Protein AF-A0A7J4MVD8-F1 (afdb_monomer)

pLDDT: mean 88.6, std 10.54, range [33.78, 98.12]

Radius of gyration: 21.71 Å; Cα contacts (8 Å, |Δi|>4): 367; chains: 1; bounding box: 51×31×65 Å

Nearest PDB structures (foldseek):
  8p49-assembly1_F  TM=7.372E-01  e=3.364E-12  Pyrococcus furiosus DSM 3638
  8p49-assembly1_C  TM=7.177E-01  e=2.131E-12  Pyrococcus furiosus DSM 3638
  8p49-assembly1_B  TM=6.918E-01  e=1.111E-12  Pyrococcus furiosus DSM 3638
  8efy-assembly1_M  TM=6.730E-01  e=3.520E-05  Thermus thermophilus HB8
  8efy-assembly1_B  TM=5.266E-01  e=3.445E-04  Thermus thermophilus HB8

Solvent-accessible surface area (backbone atoms only — not comparable to full-atom values): 12540 Å² total; per-residue (Å²): 106,73,25,60,71,60,59,57,52,54,56,19,75,74,42,67,63,47,77,43,49,39,54,50,78,56,96,95,37,46,34,40,56,58,44,79,93,53,41,51,73,45,95,66,67,54,94,54,79,61,38,40,26,24,45,26,13,55,31,77,40,51,46,82,49,43,71,72,60,62,40,52,44,76,39,79,90,81,67,28,30,42,57,12,54,68,65,51,4,41,62,18,25,29,36,42,33,44,53,74,62,32,89,50,60,47,64,61,55,54,58,66,45,48,51,32,70,76,68,35,32,40,77,40,57,62,92,81,43,82,42,83,42,82,32,53,57,46,81,44,78,40,58,89,61,68,73,81,80,48,53,75,73,55,44,71,75,51,81,77,81,82,86,86,66,68,62,55,55,66,59,45,39,55,33,44,49,52,42,35,58,74,75,68,55,89,81,58,73,66,60,49,54,52,56,35,36,42,45,32,45,52,94,78,74,26,68,43,43,81,55,47,61,46,52,48,81,49,69,90

Structure (mmCIF, N/CA/C/O backbone):
data_AF-A0A7J4MVD8-F1
#
_entry.id   AF-A0A7J4MVD8-F1
#
loop_
_atom_site.group_PDB
_atom_site.id
_atom_site.type_symbol
_atom_site.label_atom_id
_atom_site.label_alt_id
_atom_site.label_comp_id
_atom_site.label_asym_id
_atom_site.label_entity_id
_atom_site.label_seq_id
_atom_site.pdbx_PDB_ins_code
_atom_site.Cartn_x
_atom_site.Cartn_y
_atom_site.Cartn_z
_atom_site.occupancy
_atom_site.B_iso_or_equiv
_atom_site.auth_seq_id
_atom_site.auth_comp_id
_atom_site.auth_asym_id
_atom_site.auth_atom_id
_atom_site.pdbx_PDB_model_num
ATOM 1 N N . GLY A 1 1 ? 7.901 7.282 -16.237 1.00 53.62 1 GLY A N 1
ATOM 2 C CA . GLY A 1 1 ? 8.063 6.555 -14.959 1.00 53.62 1 GLY A CA 1
ATOM 3 C C . GLY A 1 1 ? 8.791 5.253 -15.223 1.00 53.62 1 GLY A C 1
ATOM 4 O O . GLY A 1 1 ? 8.819 4.817 -16.358 1.00 53.62 1 GLY A O 1
ATOM 5 N N . THR A 1 2 ? 9.390 4.612 -14.228 1.00 61.91 2 THR A N 1
ATOM 6 C CA . THR A 1 2 ? 10.132 3.345 -14.416 1.00 61.91 2 THR A CA 1
ATOM 7 C C . THR A 1 2 ? 9.269 2.097 -14.182 1.00 61.91 2 THR A C 1
ATOM 9 O O . THR A 1 2 ? 9.812 1.015 -14.019 1.00 61.91 2 THR A O 1
ATOM 12 N N . GLY A 1 3 ? 7.935 2.235 -14.135 1.00 70.62 3 GLY A N 1
ATOM 13 C CA . GLY A 1 3 ? 6.968 1.134 -13.975 1.00 70.62 3 GLY A CA 1
ATOM 14 C C . GLY A 1 3 ? 6.917 0.477 -12.589 1.00 70.62 3 GLY A C 1
ATOM 15 O O . GLY A 1 3 ? 6.177 -0.486 -12.413 1.00 70.62 3 GLY A O 1
ATOM 16 N N . LYS A 1 4 ? 7.648 0.999 -11.591 1.00 78.06 4 LYS A N 1
ATOM 17 C CA . LYS A 1 4 ? 7.716 0.420 -10.232 1.00 78.06 4 LYS A CA 1
ATOM 18 C C . LYS A 1 4 ? 6.332 0.306 -9.590 1.00 78.06 4 LYS A C 1
ATOM 20 O O . LYS A 1 4 ? 5.927 -0.778 -9.187 1.00 78.06 4 LYS A O 1
ATOM 25 N N . THR A 1 5 ? 5.583 1.407 -9.586 1.00 80.62 5 THR A N 1
ATOM 26 C CA . THR A 1 5 ? 4.227 1.497 -9.028 1.00 80.62 5 THR A CA 1
ATOM 27 C C . THR A 1 5 ? 3.277 0.491 -9.681 1.00 80.62 5 THR A C 1
ATOM 29 O O . THR A 1 5 ? 2.474 -0.132 -8.995 1.00 80.62 5 THR A O 1
ATOM 32 N N . PHE A 1 6 ? 3.399 0.284 -10.998 1.00 81.31 6 PHE A N 1
ATOM 33 C CA . PHE A 1 6 ? 2.570 -0.668 -11.740 1.00 81.31 6 PHE A CA 1
ATOM 34 C C . PHE A 1 6 ? 2.887 -2.121 -11.371 1.00 81.31 6 PHE A C 1
ATOM 36 O O . PHE A 1 6 ? 1.980 -2.897 -11.096 1.00 81.31 6 PHE A O 1
ATOM 43 N N . ILE A 1 7 ? 4.168 -2.496 -11.315 1.00 81.00 7 ILE A N 1
ATOM 44 C CA . ILE A 1 7 ? 4.566 -3.860 -10.935 1.00 81.00 7 ILE A CA 1
ATOM 45 C C . ILE A 1 7 ? 4.089 -4.179 -9.512 1.00 81.00 7 ILE A C 1
ATOM 47 O O . ILE A 1 7 ? 3.554 -5.257 -9.261 1.00 81.00 7 ILE A O 1
ATOM 51 N N . ILE A 1 8 ? 4.247 -3.233 -8.583 1.00 84.62 8 ILE A N 1
ATOM 52 C CA . ILE A 1 8 ? 3.851 -3.422 -7.184 1.00 84.62 8 ILE A CA 1
ATOM 53 C C . ILE A 1 8 ? 2.323 -3.486 -7.054 1.00 84.62 8 ILE A C 1
ATOM 55 O O . ILE A 1 8 ? 1.821 -4.300 -6.281 1.00 84.62 8 ILE A O 1
ATOM 59 N N . SER A 1 9 ? 1.564 -2.706 -7.834 1.00 86.06 9 SER A N 1
ATOM 60 C CA . SER A 1 9 ? 0.097 -2.761 -7.777 1.00 86.06 9 SER A CA 1
ATOM 61 C C . SER A 1 9 ? -0.454 -4.130 -8.177 1.00 86.06 9 SER A C 1
ATOM 63 O O . SER A 1 9 ? -1.396 -4.618 -7.552 1.00 86.06 9 SER A O 1
ATOM 65 N N . LYS A 1 10 ? 0.196 -4.808 -9.132 1.00 89.00 10 LYS A N 1
ATOM 66 C CA . LYS A 1 10 ? -0.141 -6.182 -9.530 1.00 89.00 10 LYS A CA 1
ATOM 67 C C . LYS A 1 10 ? 0.137 -7.230 -8.462 1.00 89.00 10 LYS A C 1
ATOM 69 O O . LYS A 1 10 ? -0.514 -8.268 -8.475 1.00 89.00 10 LYS A O 1
ATOM 74 N N . ALA A 1 11 ? 1.032 -6.970 -7.510 1.00 88.19 11 ALA A N 1
ATOM 75 C CA . ALA A 1 11 ? 1.272 -7.903 -6.411 1.00 88.19 11 ALA A CA 1
ATOM 76 C C . ALA A 1 11 ? 0.020 -8.099 -5.541 1.00 88.19 11 ALA A C 1
ATOM 78 O O . ALA A 1 11 ? -0.222 -9.205 -5.066 1.00 88.19 11 ALA A O 1
ATOM 79 N N . SER A 1 12 ? -0.800 -7.055 -5.376 1.00 92.19 12 SER A N 1
ATOM 80 C CA . SER A 1 12 ? -2.045 -7.162 -4.610 1.00 92.19 12 SER A CA 1
ATOM 81 C C . SER A 1 12 ? -3.097 -8.024 -5.320 1.00 92.19 12 SER A C 1
ATOM 83 O O . SER A 1 12 ? -3.797 -8.794 -4.670 1.00 92.19 12 SER A O 1
ATOM 85 N N . ASP A 1 13 ? -3.136 -8.005 -6.659 1.00 91.44 13 ASP A N 1
ATOM 86 C CA . ASP A 1 13 ? -4.051 -8.844 -7.450 1.00 91.44 13 ASP A CA 1
ATOM 87 C C . ASP A 1 13 ? -3.773 -10.362 -7.272 1.00 91.44 13 ASP A C 1
ATOM 89 O O . ASP A 1 13 ? -4.636 -11.186 -7.576 1.00 91.44 13 ASP A O 1
ATOM 93 N N . LEU A 1 14 ? -2.591 -10.745 -6.766 1.00 93.06 14 LEU A N 1
ATOM 94 C CA . LEU A 1 14 ? -2.215 -12.139 -6.474 1.00 93.06 14 LEU A CA 1
ATOM 95 C C . LEU A 1 14 ? -2.650 -12.614 -5.078 1.00 93.06 14 LEU A C 1
ATOM 97 O O . LEU A 1 14 ? -2.561 -13.807 -4.778 1.00 93.06 14 LEU A O 1
ATOM 101 N N . LEU A 1 15 ? -3.075 -11.698 -4.208 1.00 95.62 15 LEU A N 1
ATOM 102 C CA . LEU A 1 15 ? -3.486 -12.006 -2.844 1.00 95.62 15 LEU A CA 1
ATOM 103 C C . LEU A 1 15 ? -4.977 -12.384 -2.797 1.00 95.62 15 LEU A C 1
ATOM 105 O O . LEU A 1 15 ? -5.778 -11.888 -3.594 1.00 95.62 15 LEU A O 1
ATOM 109 N N . PRO A 1 16 ? -5.385 -13.262 -1.862 1.00 96.25 16 PRO A N 1
ATOM 110 C CA . PRO A 1 16 ? -6.785 -13.639 -1.736 1.00 96.25 16 PRO A CA 1
ATOM 111 C C . PRO A 1 16 ? -7.649 -12.446 -1.287 1.00 96.25 16 PRO A C 1
ATOM 113 O O . PRO A 1 16 ? -7.179 -11.594 -0.530 1.00 96.25 16 PRO A O 1
ATOM 116 N N . PRO A 1 17 ? -8.932 -12.392 -1.691 1.00 96.56 17 PRO A N 1
ATOM 117 C CA . PRO A 1 17 ? -9.869 -11.414 -1.155 1.00 96.56 17 PRO A CA 1
ATOM 118 C C . PRO A 1 17 ? -10.106 -11.649 0.342 1.00 96.56 17 PRO A C 1
ATOM 120 O O . PRO A 1 17 ? -9.969 -12.766 0.846 1.00 96.56 17 PRO A O 1
ATOM 123 N N . LEU A 1 18 ? -10.535 -10.605 1.045 1.00 96.50 18 LEU A N 1
ATOM 124 C CA . LEU A 1 18 ? -10.773 -10.627 2.485 1.00 96.50 18 LEU A CA 1
ATOM 125 C C . LEU A 1 18 ? -12.113 -9.994 2.849 1.00 96.50 18 LEU A C 1
ATOM 127 O O . LEU A 1 18 ? -12.666 -9.190 2.103 1.00 96.50 18 LEU A O 1
ATOM 131 N N . VAL A 1 19 ? -12.633 -10.363 4.017 1.00 97.44 19 VAL A N 1
ATOM 132 C CA . VAL A 1 19 ? -13.850 -9.780 4.585 1.00 97.44 19 VAL A CA 1
ATOM 133 C C . VAL A 1 19 ? -13.453 -8.839 5.714 1.00 97.44 19 VAL A C 1
ATOM 135 O O . VAL A 1 19 ? -12.795 -9.254 6.667 1.00 97.44 19 VAL A O 1
ATOM 138 N N . ILE A 1 20 ? -13.857 -7.576 5.609 1.00 97.25 20 ILE A N 1
ATOM 139 C CA . ILE A 1 20 ? -13.572 -6.530 6.596 1.00 97.25 20 ILE A CA 1
ATOM 140 C C . ILE A 1 20 ? -14.876 -5.901 7.093 1.00 97.25 20 ILE A C 1
ATOM 142 O O . ILE A 1 20 ? -15.880 -5.914 6.373 1.00 97.25 20 ILE A O 1
ATOM 146 N N . PRO A 1 21 ? -14.911 -5.347 8.315 1.00 97.31 21 PRO A N 1
ATOM 147 C CA . PRO A 1 21 ? -16.045 -4.540 8.732 1.00 97.31 21 PRO A CA 1
ATOM 148 C C . PRO A 1 21 ? -16.061 -3.238 7.926 1.00 97.31 21 PRO A C 1
ATOM 150 O O . PRO A 1 21 ? -15.014 -2.689 7.591 1.00 97.31 21 PRO A O 1
ATOM 153 N N . ARG A 1 22 ? -17.245 -2.695 7.646 1.00 97.19 22 ARG A N 1
ATOM 154 C CA . ARG A 1 22 ? -17.355 -1.362 7.038 1.00 97.19 22 ARG A CA 1
ATOM 155 C C . ARG A 1 22 ? -16.928 -0.282 8.031 1.00 97.19 22 ARG A C 1
ATOM 157 O O . ARG A 1 22 ? -16.140 0.607 7.713 1.00 97.19 22 ARG A O 1
ATOM 164 N N . PHE A 1 23 ? -17.406 -0.426 9.262 1.00 97.38 23 PHE A N 1
ATOM 165 C CA . PHE A 1 23 ? -17.116 0.448 10.389 1.00 97.38 23 PHE A CA 1
ATOM 166 C C . PHE A 1 23 ? -16.956 -0.382 11.657 1.00 97.38 23 PHE A C 1
ATOM 168 O O . PHE A 1 23 ? -17.554 -1.451 11.787 1.00 97.38 23 PHE A O 1
ATOM 175 N N . ILE A 1 24 ? -16.215 0.154 12.616 1.00 96.44 24 ILE A N 1
ATOM 176 C CA . ILE A 1 24 ? -16.218 -0.322 13.997 1.00 96.44 24 ILE A CA 1
ATOM 177 C C . ILE A 1 24 ? -16.556 0.834 14.936 1.00 96.44 24 ILE A C 1
ATOM 179 O O . ILE A 1 24 ? -16.458 2.006 14.569 1.00 96.44 24 ILE A O 1
ATOM 183 N N . GLU A 1 25 ? -16.961 0.502 16.154 1.00 95.56 25 GLU A N 1
ATOM 184 C CA . GLU A 1 25 ? -17.294 1.476 17.185 1.00 95.56 25 GLU A CA 1
ATOM 185 C C . GLU A 1 25 ? -16.323 1.344 18.359 1.00 95.56 25 GLU A C 1
ATOM 187 O O . GLU A 1 25 ? -15.990 0.237 18.785 1.00 95.56 25 GLU A O 1
ATOM 192 N N . PHE A 1 26 ? -15.853 2.484 18.861 1.00 95.56 26 PHE A N 1
ATOM 193 C CA . PHE A 1 26 ? -15.085 2.565 20.095 1.00 95.56 26 PHE A CA 1
ATOM 194 C C . PHE A 1 26 ? -15.488 3.800 20.909 1.00 95.56 26 PHE A C 1
ATOM 196 O O . PHE A 1 26 ? -15.301 4.937 20.472 1.00 95.56 26 PHE A O 1
ATOM 203 N N . SER A 1 27 ? -15.987 3.592 22.129 1.00 92.88 27 SER A N 1
ATOM 204 C CA . SER A 1 27 ? -16.362 4.658 23.075 1.00 92.88 27 SER A CA 1
ATOM 205 C C . SER A 1 27 ? -17.313 5.725 22.493 1.00 92.88 27 SER A C 1
ATOM 207 O O . SER A 1 27 ? -17.113 6.934 22.646 1.00 92.88 27 SER A O 1
ATOM 209 N N . GLY A 1 28 ? -18.356 5.286 21.793 1.00 92.62 28 GLY A N 1
ATOM 210 C CA . GLY A 1 28 ? -19.343 6.111 21.101 1.00 92.62 28 GLY A CA 1
ATOM 211 C C . GLY A 1 28 ? -18.807 6.803 19.846 1.00 92.62 28 GLY A C 1
ATOM 212 O O . GLY A 1 28 ? -19.388 7.799 19.407 1.00 92.62 28 GLY A O 1
ATOM 213 N N . ARG A 1 29 ? -17.675 6.349 19.293 1.00 94.75 29 ARG A N 1
ATOM 214 C CA . ARG A 1 29 ? -17.065 6.902 18.078 1.00 94.75 29 ARG A CA 1
ATOM 215 C C . ARG A 1 29 ? -17.010 5.859 16.986 1.00 94.75 29 ARG A C 1
ATOM 217 O O . ARG A 1 29 ? -16.592 4.732 17.215 1.00 94.75 29 ARG A O 1
ATOM 224 N N . VAL A 1 30 ? -17.402 6.279 15.792 1.00 96.62 30 VAL A N 1
ATOM 225 C CA . VAL A 1 30 ? -17.363 5.445 14.598 1.00 96.62 30 VAL A CA 1
ATOM 226 C C . VAL A 1 30 ? -15.993 5.591 13.949 1.00 96.62 30 VAL A C 1
ATOM 228 O O . VAL A 1 30 ? -15.537 6.708 13.698 1.00 96.62 30 VAL A O 1
ATOM 231 N N . ILE A 1 31 ? -15.349 4.462 13.685 1.00 97.44 31 ILE A N 1
ATOM 232 C CA . ILE A 1 31 ? -14.083 4.360 12.968 1.00 97.44 31 ILE A CA 1
ATOM 233 C C . ILE A 1 31 ? -14.381 3.665 11.641 1.00 97.44 31 ILE A C 1
ATOM 235 O O . ILE A 1 31 ? -14.934 2.564 11.616 1.00 97.44 31 ILE A O 1
ATOM 239 N N . GLN A 1 32 ? -14.048 4.326 10.540 1.00 97.56 32 GLN A N 1
ATOM 240 C CA . GLN A 1 32 ? -14.241 3.813 9.193 1.00 97.56 32 GLN A CA 1
ATOM 241 C C . GLN A 1 32 ? -13.071 2.904 8.810 1.00 97.56 32 GLN A C 1
ATOM 243 O O . GLN A 1 32 ? -11.920 3.342 8.786 1.00 97.56 32 GLN A O 1
ATOM 248 N N . ILE A 1 33 ? -13.380 1.641 8.507 1.00 97.25 33 ILE A N 1
ATOM 249 C CA . ILE A 1 33 ? -12.393 0.640 8.077 1.00 97.25 33 ILE A CA 1
ATOM 250 C C . ILE A 1 33 ? -12.467 0.465 6.559 1.00 97.25 33 ILE A C 1
ATOM 252 O O . ILE A 1 33 ? -11.458 0.594 5.874 1.00 97.25 33 ILE A O 1
ATOM 256 N N . TYR A 1 34 ? -13.672 0.251 6.022 1.00 97.56 34 TYR A N 1
ATOM 257 C CA . TYR A 1 34 ? -13.891 0.255 4.581 1.00 97.56 34 TYR A CA 1
ATOM 258 C C . TYR A 1 34 ? -13.911 1.686 4.047 1.00 97.56 34 TYR A C 1
ATOM 260 O O . TYR A 1 34 ? -14.745 2.509 4.430 1.00 97.56 34 TYR A O 1
ATOM 268 N N . ASP A 1 35 ? -13.026 1.944 3.100 1.00 96.00 35 ASP A N 1
ATOM 269 C CA . ASP A 1 35 ? -12.909 3.202 2.373 1.00 96.00 35 ASP A CA 1
ATOM 270 C C . ASP A 1 35 ? -12.980 2.925 0.861 1.00 96.00 35 ASP A C 1
ATOM 272 O O . ASP A 1 35 ? -12.087 2.239 0.356 1.00 96.00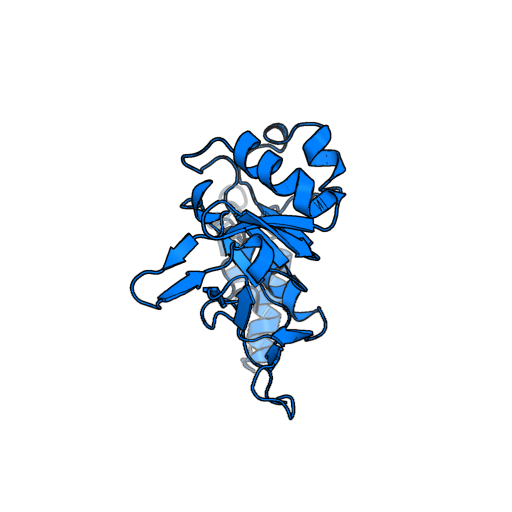 35 ASP A O 1
ATOM 276 N N . PRO A 1 36 ? -14.015 3.399 0.142 1.00 94.75 36 PRO A N 1
ATOM 277 C CA . PRO A 1 36 ? -14.177 3.137 -1.289 1.00 94.75 36 PRO A CA 1
ATOM 278 C C . PRO A 1 36 ? -13.057 3.730 -2.154 1.00 94.75 36 PRO A C 1
ATOM 280 O O . PRO A 1 36 ? -12.866 3.258 -3.272 1.00 94.75 36 PRO A O 1
ATOM 283 N N . ASP A 1 37 ? -12.293 4.702 -1.644 1.00 92.94 37 ASP A N 1
ATOM 284 C CA . ASP A 1 37 ? -11.146 5.265 -2.365 1.00 92.94 37 ASP A CA 1
ATOM 285 C C . ASP A 1 37 ? -9.952 4.289 -2.395 1.00 92.94 37 ASP A C 1
ATOM 287 O O . ASP A 1 37 ? -9.102 4.364 -3.280 1.00 92.94 37 ASP A O 1
ATOM 291 N N . PHE A 1 38 ? -9.903 3.336 -1.455 1.00 94.69 38 PHE A N 1
ATOM 292 C CA . PHE A 1 38 ? -8.791 2.388 -1.290 1.00 94.69 38 PHE A CA 1
ATOM 293 C C . PHE A 1 38 ? -9.196 0.918 -1.457 1.00 94.69 38 PHE A C 1
ATOM 295 O O . PHE A 1 38 ? -8.345 0.063 -1.706 1.00 94.69 38 PHE A O 1
ATOM 302 N N . HIS A 1 39 ? -10.485 0.600 -1.331 1.00 97.31 39 HIS A N 1
ATOM 303 C CA . HIS A 1 39 ? -10.976 -0.773 -1.309 1.00 97.31 39 HIS A CA 1
ATOM 304 C C . HIS A 1 39 ? -11.977 -1.036 -2.433 1.00 97.31 39 HIS A C 1
ATOM 306 O O . HIS A 1 39 ? -13.040 -0.416 -2.513 1.00 97.31 39 HIS A O 1
ATOM 312 N N . ARG A 1 40 ? -11.677 -2.047 -3.255 1.00 96.19 40 ARG A N 1
ATOM 313 C CA . ARG A 1 40 ? -12.581 -2.540 -4.301 1.00 96.19 40 ARG A CA 1
ATOM 314 C C . ARG A 1 40 ? -13.450 -3.685 -3.761 1.00 96.19 40 ARG A C 1
ATOM 316 O O . ARG A 1 40 ? -12.882 -4.702 -3.356 1.00 96.19 40 ARG A O 1
ATOM 323 N N . PRO A 1 41 ? -14.790 -3.556 -3.757 1.00 97.00 41 PRO A N 1
ATOM 324 C CA . PRO A 1 41 ? -15.678 -4.629 -3.318 1.00 97.00 41 PRO A CA 1
ATOM 325 C C . PRO A 1 41 ? -15.632 -5.817 -4.284 1.00 97.00 41 PRO A C 1
ATOM 327 O O . PRO A 1 41 ? -15.465 -5.641 -5.493 1.00 97.00 41 PRO A O 1
ATOM 330 N N . CYS A 1 42 ? -15.796 -7.023 -3.750 1.00 96.44 42 CYS A N 1
ATOM 331 C CA . CYS A 1 42 ? -16.029 -8.222 -4.546 1.00 96.44 42 CYS A CA 1
ATOM 332 C C . CYS A 1 42 ? -17.525 -8.357 -4.892 1.00 96.44 42 CYS A C 1
ATOM 334 O O . CYS A 1 42 ? -18.366 -7.855 -4.153 1.00 96.44 42 CYS A O 1
ATOM 336 N N . PRO A 1 43 ? -17.886 -9.093 -5.961 1.00 93.00 43 PRO A N 1
ATOM 337 C CA . PRO A 1 43 ? -19.292 -9.335 -6.308 1.00 93.00 43 PRO A CA 1
ATOM 338 C C . PRO A 1 43 ? -20.079 -10.111 -5.238 1.00 93.00 43 PRO A C 1
ATOM 340 O O . PRO A 1 43 ? -21.295 -9.977 -5.134 1.00 93.00 43 PRO A O 1
ATOM 343 N N . GLU A 1 44 ? -19.388 -10.953 -4.467 1.00 91.75 44 GLU A N 1
ATOM 344 C CA . GLU A 1 44 ? -19.969 -11.764 -3.399 1.00 91.75 44 GLU A CA 1
ATOM 345 C C . GLU A 1 44 ? -19.987 -10.982 -2.083 1.00 91.75 44 GLU A C 1
ATOM 347 O O . GLU A 1 44 ? -18.967 -10.882 -1.398 1.00 91.75 44 GLU A O 1
ATOM 352 N N . GLU A 1 45 ? -21.148 -10.452 -1.710 1.00 89.69 45 GLU A N 1
ATOM 353 C CA . GLU A 1 45 ? -21.324 -9.763 -0.431 1.00 89.69 45 GLU A CA 1
ATOM 354 C C . GLU A 1 45 ? -21.657 -10.760 0.698 1.00 89.69 45 GLU A C 1
ATOM 356 O O . GLU A 1 45 ? -22.434 -11.698 0.489 1.00 89.69 45 GLU A O 1
ATOM 361 N N . PRO A 1 46 ? -21.096 -10.574 1.907 1.00 95.12 46 PRO A N 1
ATOM 362 C CA . PRO A 1 46 ? -21.519 -11.317 3.091 1.00 95.12 46 PRO A CA 1
ATOM 363 C C . PRO A 1 46 ? -23.007 -11.097 3.410 1.00 95.12 46 PRO A C 1
ATOM 365 O O . PRO A 1 46 ? -23.555 -10.032 3.139 1.00 95.12 46 PRO A O 1
ATOM 368 N N . GLU A 1 47 ? -23.649 -12.070 4.066 1.00 95.94 47 GLU A N 1
ATOM 369 C CA . GLU A 1 47 ? -25.052 -11.935 4.506 1.00 95.94 47 GLU A CA 1
ATOM 370 C C . GLU A 1 47 ? -25.257 -10.768 5.489 1.00 95.94 47 GLU A C 1
ATOM 372 O O . GLU A 1 47 ? -26.299 -10.114 5.482 1.00 95.94 47 GLU A O 1
ATOM 377 N N . ASP A 1 48 ? -24.264 -10.505 6.345 1.00 97.38 48 ASP A N 1
ATOM 378 C CA . ASP A 1 48 ? -24.299 -9.405 7.306 1.00 97.38 48 ASP A CA 1
ATOM 379 C C . ASP A 1 48 ? -23.780 -8.106 6.658 1.00 97.38 48 ASP A C 1
ATOM 381 O O . ASP A 1 48 ? -22.577 -7.995 6.397 1.00 97.38 48 ASP A O 1
ATOM 385 N N . PRO A 1 49 ? -24.637 -7.081 6.470 1.00 94.31 49 PRO A N 1
ATOM 386 C CA . PRO A 1 49 ? -24.288 -5.860 5.742 1.00 94.31 49 PRO A CA 1
ATOM 387 C C . PRO A 1 49 ? -23.251 -4.985 6.459 1.00 94.31 49 PRO A C 1
ATOM 389 O O . PRO A 1 49 ? -22.740 -4.025 5.877 1.00 94.31 49 PRO A O 1
ATOM 392 N N . ARG A 1 50 ? -22.938 -5.273 7.730 1.00 96.56 50 ARG A N 1
ATOM 393 C CA . ARG A 1 50 ? -21.859 -4.597 8.471 1.00 96.56 50 ARG A CA 1
ATOM 394 C C . ARG A 1 50 ? -20.481 -4.992 7.957 1.00 96.56 50 ARG A C 1
ATOM 396 O O . ARG A 1 50 ? -19.520 -4.261 8.197 1.00 96.56 50 ARG A O 1
ATOM 403 N N . TRP A 1 51 ? -20.391 -6.120 7.268 1.00 97.81 51 TRP A N 1
ATOM 404 C CA . TRP A 1 51 ? -19.180 -6.623 6.647 1.00 97.81 51 TRP A CA 1
ATOM 405 C C . TRP A 1 51 ? -19.222 -6.373 5.144 1.00 97.81 51 TRP A C 1
ATOM 407 O O . TRP A 1 51 ? -20.274 -6.139 4.552 1.00 97.81 51 TRP A O 1
ATOM 417 N N . ILE A 1 52 ? -18.049 -6.382 4.532 1.00 97.88 52 ILE A N 1
ATOM 418 C CA . ILE A 1 52 ? -17.882 -6.294 3.090 1.00 97.88 52 ILE A CA 1
ATOM 419 C C . ILE A 1 52 ? -16.730 -7.200 2.684 1.00 97.88 52 ILE A C 1
ATOM 421 O O . ILE A 1 52 ? -15.704 -7.255 3.368 1.00 97.88 52 ILE A O 1
ATOM 425 N N . LYS A 1 53 ? -16.901 -7.921 1.578 1.00 98.12 53 LYS A N 1
ATOM 426 C CA . LYS A 1 53 ? -15.815 -8.669 0.951 1.00 98.12 53 LYS A CA 1
ATOM 427 C C . LYS A 1 53 ? -15.129 -7.760 -0.060 1.00 98.12 53 LYS A C 1
ATOM 429 O O . LYS A 1 53 ? -15.789 -7.168 -0.909 1.00 98.12 53 LYS A O 1
ATOM 434 N N . ILE A 1 54 ? -13.816 -7.643 0.038 1.00 97.88 54 ILE A N 1
ATOM 435 C CA . ILE A 1 54 ? -12.999 -6.793 -0.823 1.00 97.88 54 ILE A CA 1
ATOM 436 C C . ILE A 1 54 ? -11.894 -7.614 -1.477 1.00 97.88 54 ILE A C 1
ATOM 438 O O . ILE A 1 54 ? -11.428 -8.616 -0.926 1.00 97.88 54 ILE A O 1
ATOM 442 N N . HIS A 1 55 ? -11.443 -7.162 -2.642 1.00 97.38 55 HIS A N 1
ATOM 443 C CA . HIS A 1 55 ? -10.148 -7.584 -3.163 1.00 97.38 55 HIS A CA 1
ATOM 444 C C . HIS A 1 55 ? -9.046 -7.115 -2.206 1.00 97.38 55 HIS A C 1
ATOM 446 O O . HIS A 1 55 ? -9.237 -6.130 -1.487 1.00 97.38 55 HIS A O 1
ATOM 452 N N . ALA A 1 56 ? -7.905 -7.808 -2.196 1.00 97.44 56 ALA A N 1
ATOM 453 C CA . ALA A 1 56 ? -6.768 -7.372 -1.398 1.00 97.44 56 ALA A CA 1
ATOM 454 C C . ALA A 1 56 ? -6.439 -5.898 -1.714 1.00 97.44 56 ALA A C 1
ATOM 456 O O . ALA A 1 56 ? -6.412 -5.508 -2.889 1.00 97.44 56 ALA A O 1
ATOM 457 N N . PRO A 1 57 ? -6.278 -5.037 -0.694 1.00 97.25 57 PRO A N 1
ATOM 458 C CA . PRO A 1 57 ? -6.076 -3.619 -0.925 1.00 97.25 57 PRO A CA 1
ATOM 459 C C . PRO A 1 57 ? -4.697 -3.358 -1.526 1.00 97.25 57 PRO A C 1
ATOM 461 O O . PRO A 1 57 ? -3.708 -4.028 -1.224 1.00 97.25 57 PRO A O 1
ATOM 464 N N . PHE A 1 58 ? -4.624 -2.348 -2.380 1.00 96.44 58 PHE A N 1
ATOM 465 C CA . PHE A 1 58 ? -3.369 -1.738 -2.791 1.00 96.44 58 PHE A CA 1
ATOM 466 C C . PHE A 1 58 ? -3.454 -0.267 -2.415 1.00 96.44 58 PHE A C 1
ATOM 468 O O . PHE A 1 58 ? -4.156 0.507 -3.064 1.00 96.44 58 PHE A O 1
ATOM 475 N N . VAL A 1 59 ? -2.789 0.094 -1.324 1.00 95.62 59 VAL A N 1
ATOM 476 C CA . VAL A 1 59 ? -2.767 1.461 -0.811 1.00 95.62 59 VAL A CA 1
ATOM 477 C C . VAL A 1 59 ? -1.473 2.111 -1.257 1.00 95.62 59 VAL A C 1
ATOM 479 O O . VAL A 1 59 ? -0.391 1.586 -1.009 1.00 95.62 59 VAL A O 1
ATOM 482 N N . PHE A 1 60 ? -1.599 3.252 -1.922 1.00 92.50 60 PHE A N 1
ATOM 483 C CA . PHE A 1 60 ? -0.487 4.010 -2.474 1.00 92.50 60 PHE A CA 1
ATOM 484 C C . PHE A 1 60 ? -0.389 5.372 -1.791 1.00 92.50 60 PHE A C 1
ATOM 486 O O . PHE A 1 60 ? -1.394 6.073 -1.668 1.00 92.50 60 PHE A O 1
ATOM 493 N N . THR A 1 61 ? 0.824 5.750 -1.404 1.00 90.19 61 THR A N 1
ATOM 494 C CA . THR A 1 61 ? 1.172 7.089 -0.924 1.00 90.19 61 THR A CA 1
ATOM 495 C C . THR A 1 61 ? 2.407 7.594 -1.666 1.00 90.19 61 THR A C 1
ATOM 497 O O . THR A 1 61 ? 3.437 6.918 -1.700 1.00 90.19 61 THR A O 1
ATOM 500 N N . GLY A 1 62 ? 2.292 8.765 -2.299 1.00 84.69 62 GLY A N 1
ATOM 501 C CA . GLY A 1 62 ? 3.343 9.354 -3.126 1.00 84.69 62 GLY A CA 1
ATOM 502 C C . GLY A 1 62 ? 4.236 10.349 -2.383 1.00 84.69 62 GLY A C 1
ATOM 503 O O . GLY A 1 62 ? 4.394 10.317 -1.162 1.00 84.69 62 GLY A O 1
ATOM 504 N N . SER A 1 63 ? 4.825 11.275 -3.143 1.00 80.00 63 SER A N 1
ATOM 505 C CA . SER A 1 63 ? 5.723 12.328 -2.635 1.00 80.00 63 SER A CA 1
ATOM 506 C C . SER A 1 63 ? 5.049 13.345 -1.704 1.00 80.00 63 SER A C 1
ATOM 508 O O . SER A 1 63 ? 5.717 14.049 -0.949 1.00 80.00 63 SER A O 1
ATOM 510 N N . GLU A 1 64 ? 3.725 13.436 -1.770 1.00 83.25 64 GLU A N 1
ATOM 511 C CA . GLU A 1 64 ? 2.885 14.272 -0.921 1.00 83.25 64 GLU A CA 1
ATOM 512 C C . GLU A 1 64 ? 2.716 13.719 0.495 1.00 83.25 64 GLU A C 1
ATOM 514 O O . GLU A 1 64 ? 2.298 14.480 1.364 1.00 83.25 64 GLU A O 1
ATOM 519 N N . LEU A 1 65 ? 3.096 12.452 0.722 1.00 87.31 65 LEU A N 1
ATOM 520 C CA . LEU A 1 65 ? 2.979 11.789 2.012 1.00 87.31 65 LEU A CA 1
ATOM 521 C C . LEU A 1 65 ? 3.676 12.591 3.112 1.00 87.31 65 LEU A C 1
ATOM 523 O O . LEU A 1 65 ? 4.887 12.829 3.085 1.00 87.31 65 LEU A O 1
ATOM 527 N N . SER A 1 66 ? 2.888 12.930 4.118 1.00 88.06 66 SER A N 1
ATOM 528 C CA . SER A 1 66 ? 3.311 13.500 5.384 1.00 88.06 66 SER A CA 1
ATOM 529 C C . SER A 1 66 ? 3.104 12.509 6.524 1.00 88.06 66 SER A C 1
ATOM 531 O O . SER A 1 66 ? 2.274 11.599 6.452 1.00 88.06 66 SER A O 1
ATOM 533 N N . LEU A 1 67 ? 3.816 12.705 7.631 1.00 88.75 67 LEU A N 1
ATOM 534 C CA . LEU A 1 67 ? 3.683 11.854 8.813 1.00 88.75 67 LEU A CA 1
ATOM 535 C C . LEU A 1 67 ? 2.250 11.865 9.370 1.00 88.75 67 LEU A C 1
ATOM 537 O O . LEU A 1 67 ? 1.756 10.838 9.822 1.00 88.75 67 LEU A O 1
ATOM 541 N N . ASN A 1 68 ? 1.556 13.003 9.283 1.00 89.12 68 ASN A N 1
ATOM 542 C CA . ASN A 1 68 ? 0.165 13.123 9.724 1.00 89.12 68 ASN A CA 1
ATOM 543 C C . ASN A 1 68 ? -0.801 12.264 8.897 1.00 89.12 68 ASN A C 1
ATOM 545 O O . ASN A 1 68 ? -1.812 11.810 9.427 1.00 89.12 68 ASN A O 1
ATOM 549 N N . GLU A 1 69 ? -0.509 12.028 7.618 1.00 90.38 69 GLU A N 1
ATOM 550 C CA . GLU A 1 69 ? -1.328 11.157 6.768 1.00 90.38 69 GLU A CA 1
ATOM 551 C C . GLU A 1 69 ? -1.144 9.678 7.110 1.00 90.38 69 GLU A C 1
ATOM 553 O O . GLU A 1 69 ? -2.001 8.871 6.763 1.00 90.38 69 GLU A O 1
ATOM 558 N N . LEU A 1 70 ? -0.085 9.312 7.842 1.00 92.56 70 LEU A N 1
ATOM 559 C CA . LEU A 1 70 ? 0.084 7.973 8.413 1.00 92.56 70 LEU A CA 1
ATOM 560 C C . LEU A 1 70 ? -0.715 7.765 9.708 1.00 92.56 70 LEU A C 1
ATOM 562 O O . LEU A 1 70 ? -0.707 6.659 10.249 1.00 92.56 70 LEU A O 1
ATOM 566 N N . GLU A 1 71 ? -1.436 8.779 10.187 1.00 93.69 71 GLU A N 1
ATOM 567 C CA . GLU A 1 71 ? -2.251 8.698 11.395 1.00 93.69 71 GLU A CA 1
ATOM 568 C C . GLU A 1 71 ? -3.748 8.588 11.099 1.00 93.69 71 GLU A C 1
ATOM 570 O O . GLU A 1 71 ? -4.265 9.045 10.081 1.00 93.69 71 GLU A O 1
ATOM 575 N N . THR A 1 72 ? -4.476 7.984 12.039 1.00 94.88 72 THR A N 1
ATOM 576 C CA . THR A 1 72 ? -5.945 8.002 12.015 1.00 94.88 72 THR A CA 1
ATOM 577 C C . THR A 1 72 ? -6.429 9.383 12.446 1.00 94.88 72 THR A C 1
ATOM 579 O O . THR A 1 72 ? -6.107 9.847 13.541 1.00 94.88 72 THR A O 1
ATOM 582 N N . THR A 1 73 ? -7.251 10.027 11.620 1.00 94.88 73 THR A N 1
ATOM 583 C CA . THR A 1 73 ? -7.733 11.394 11.860 1.00 94.88 73 THR A CA 1
ATOM 584 C C . THR A 1 73 ? -9.255 11.458 11.901 1.00 94.88 73 THR A C 1
ATOM 586 O O . THR A 1 73 ? -9.956 10.601 11.369 1.00 94.88 73 THR A O 1
ATOM 589 N N . TYR A 1 74 ? -9.804 12.457 12.595 1.00 95.50 74 TYR A N 1
ATOM 590 C CA . TYR A 1 74 ? -11.252 12.645 12.660 1.00 95.50 74 TYR A CA 1
ATOM 591 C C . TYR A 1 74 ? -11.734 13.517 11.500 1.00 95.50 74 TYR A C 1
ATOM 593 O O . TYR A 1 74 ? -11.404 14.702 11.429 1.00 95.50 74 TYR A O 1
ATOM 601 N N . ASN A 1 75 ? -12.576 12.954 10.635 1.00 95.12 75 ASN A N 1
ATOM 602 C CA . ASN A 1 75 ? -13.201 13.683 9.545 1.00 95.12 75 ASN A CA 1
ATOM 603 C C . ASN A 1 75 ? -14.513 14.318 10.022 1.00 95.12 75 ASN A C 1
ATOM 605 O O . ASN A 1 75 ? -15.524 13.640 10.221 1.00 95.12 75 ASN A O 1
ATOM 609 N N . MET A 1 76 ? -14.510 15.644 10.186 1.00 94.50 76 MET A N 1
ATOM 610 C CA . MET A 1 76 ? -15.681 16.389 10.666 1.00 94.50 76 MET A CA 1
ATOM 611 C C . MET A 1 76 ? -16.875 16.337 9.707 1.00 94.50 76 MET A C 1
ATOM 613 O O . MET A 1 76 ? -18.010 16.367 10.172 1.00 94.50 76 MET A O 1
ATOM 617 N N . ASN A 1 77 ? -16.634 16.226 8.398 1.00 95.19 77 ASN A N 1
ATOM 618 C CA . ASN A 1 77 ? -17.698 16.200 7.392 1.00 95.19 77 ASN A CA 1
ATOM 619 C C . ASN A 1 77 ? -18.425 14.851 7.381 1.00 95.19 77 ASN A C 1
ATOM 621 O O . ASN A 1 77 ? -19.645 14.809 7.249 1.00 95.19 77 ASN A O 1
ATOM 625 N N . LYS A 1 78 ? -17.680 13.749 7.539 1.00 92.81 78 LYS A N 1
ATOM 626 C CA . LYS A 1 78 ? -18.236 12.389 7.598 1.00 92.81 78 LYS A CA 1
ATOM 627 C C . LYS A 1 78 ? -18.689 11.986 9.008 1.00 92.81 78 LYS A C 1
ATOM 629 O O . LYS A 1 78 ? -19.479 11.060 9.151 1.00 92.81 78 LYS A O 1
ATOM 634 N N . GLY A 1 79 ? -18.194 12.657 10.050 1.00 94.75 79 GLY A N 1
ATOM 635 C CA . GLY A 1 79 ? -18.493 12.330 11.447 1.00 94.75 79 GLY A CA 1
ATOM 636 C C . GLY A 1 79 ? -17.832 11.038 11.940 1.00 94.75 79 GLY A C 1
ATOM 637 O O . GLY A 1 79 ? -18.303 10.439 12.908 1.00 94.75 79 GLY A O 1
ATOM 638 N N . VAL A 1 80 ? -16.754 10.600 11.285 1.00 96.44 80 VAL A N 1
ATOM 639 C CA . VAL A 1 80 ? -16.050 9.338 11.568 1.00 96.44 80 VAL A CA 1
ATOM 640 C C . VAL A 1 80 ? -14.551 9.569 11.723 1.00 96.44 80 VAL A C 1
ATOM 642 O O . VAL A 1 80 ? -14.007 10.561 11.241 1.00 96.44 80 VAL A O 1
ATOM 645 N N . TYR A 1 81 ? -13.875 8.636 12.387 1.00 97.19 81 TYR A N 1
ATOM 646 C CA . TYR A 1 81 ? -12.423 8.515 12.306 1.00 97.19 81 TYR A CA 1
ATOM 647 C C . TYR A 1 81 ? -12.053 7.790 11.016 1.00 97.19 81 TYR A C 1
ATOM 649 O O . TYR A 1 81 ? -12.460 6.647 10.814 1.00 97.19 81 TYR A O 1
ATOM 657 N N . GLU A 1 82 ? -11.295 8.454 10.156 1.00 96.25 82 GLU A N 1
ATOM 658 C CA . GLU A 1 82 ? -10.693 7.857 8.972 1.00 96.25 82 GLU A CA 1
ATOM 659 C C . GLU A 1 82 ? -9.381 7.199 9.380 1.00 96.25 82 GLU A C 1
ATOM 661 O O . GLU A 1 82 ? -8.530 7.811 10.029 1.00 96.25 82 GLU A O 1
ATOM 666 N N . THR A 1 83 ? -9.249 5.922 9.043 1.00 96.06 83 THR A N 1
ATOM 667 C CA . THR A 1 83 ? -8.079 5.122 9.395 1.00 96.06 83 THR A CA 1
ATOM 668 C C . THR A 1 83 ? -6.868 5.466 8.536 1.00 96.06 83 THR A C 1
ATOM 670 O O . THR A 1 83 ? -6.998 5.938 7.404 1.00 96.06 83 THR A O 1
ATOM 673 N N . SER A 1 84 ? -5.678 5.229 9.089 1.00 95.81 84 SER A N 1
ATOM 674 C CA . SER A 1 84 ? -4.413 5.452 8.388 1.00 95.81 84 SER A CA 1
ATOM 675 C C . SER A 1 84 ? -4.264 4.535 7.161 1.00 95.81 84 SER A C 1
ATOM 677 O O . SER A 1 84 ? -4.848 3.445 7.126 1.00 95.81 84 SER A O 1
ATOM 679 N N . PRO A 1 85 ? -3.422 4.903 6.177 1.00 96.00 85 PRO A N 1
ATOM 680 C CA . PRO A 1 85 ? -3.013 4.034 5.074 1.00 96.00 85 PRO A CA 1
ATOM 681 C C . PRO A 1 85 ? -2.527 2.651 5.529 1.00 96.00 85 PRO A C 1
ATOM 683 O O . PRO A 1 85 ? -2.784 1.660 4.856 1.00 96.00 85 PRO A O 1
ATOM 686 N N . ILE A 1 86 ? -1.890 2.569 6.703 1.00 95.81 86 ILE A N 1
ATOM 687 C CA . ILE A 1 86 ? -1.416 1.318 7.315 1.00 95.81 86 ILE A CA 1
ATOM 688 C C . ILE A 1 86 ? -2.589 0.371 7.600 1.00 95.81 86 ILE A C 1
ATOM 690 O O . ILE A 1 86 ? -2.545 -0.806 7.247 1.00 95.81 86 ILE A O 1
ATOM 694 N N . ILE A 1 87 ? -3.661 0.884 8.210 1.00 96.75 87 ILE A N 1
ATOM 695 C CA . ILE A 1 87 ? -4.864 0.096 8.508 1.00 96.75 87 ILE A CA 1
ATOM 696 C C . ILE A 1 87 ? -5.655 -0.201 7.230 1.00 96.75 87 ILE A C 1
ATOM 698 O O . ILE A 1 87 ? -6.183 -1.300 7.085 1.00 96.75 87 ILE A O 1
ATOM 702 N N . LYS A 1 88 ? -5.713 0.737 6.281 1.00 97.12 88 LYS A N 1
ATOM 703 C CA . LYS A 1 88 ? -6.369 0.523 4.980 1.00 97.12 88 LYS A CA 1
ATOM 704 C C . LYS A 1 88 ? -5.663 -0.542 4.134 1.00 97.12 88 LYS A C 1
ATOM 706 O O . LYS A 1 88 ? -6.303 -1.245 3.366 1.00 97.12 88 LYS A O 1
ATOM 711 N N . ALA A 1 89 ? -4.350 -0.697 4.281 1.00 97.25 89 ALA A N 1
ATOM 712 C CA . ALA A 1 89 ? -3.574 -1.698 3.551 1.00 97.25 89 ALA A CA 1
ATOM 713 C C . ALA A 1 89 ? -3.688 -3.115 4.134 1.00 97.25 89 ALA A C 1
ATOM 715 O O . ALA A 1 89 ? -3.071 -4.047 3.616 1.00 97.25 89 ALA A O 1
ATOM 716 N N . ASN A 1 90 ? -4.438 -3.296 5.223 1.00 96.62 90 ASN A N 1
ATOM 717 C CA . ASN A 1 90 ? -4.519 -4.565 5.931 1.00 96.62 90 ASN A CA 1
ATOM 718 C C . ASN A 1 90 ? -5.059 -5.685 5.021 1.00 96.62 90 ASN A C 1
ATOM 720 O O . ASN A 1 90 ? -6.085 -5.536 4.365 1.00 96.62 90 ASN A O 1
ATOM 724 N N . GLY A 1 91 ? -4.357 -6.815 4.980 1.00 96.06 91 GLY A N 1
ATOM 725 C CA . GLY A 1 91 ? -4.597 -7.936 4.068 1.00 96.06 91 GLY A CA 1
ATOM 726 C C . GLY A 1 91 ? -4.052 -7.751 2.649 1.00 96.06 91 GLY A C 1
ATOM 727 O O . GLY A 1 91 ? -4.244 -8.639 1.824 1.00 96.06 91 GLY A O 1
ATOM 728 N N . GLY A 1 92 ? -3.383 -6.635 2.358 1.00 96.56 92 GLY A N 1
ATOM 729 C CA . GLY A 1 92 ? -2.874 -6.305 1.031 1.00 96.56 92 GLY A CA 1
ATOM 730 C C . GLY A 1 92 ? -1.484 -5.677 1.063 1.00 96.56 92 GLY A C 1
ATOM 731 O O . GLY A 1 92 ? -0.601 -6.123 1.797 1.00 96.56 92 GLY A O 1
ATOM 732 N N . VAL A 1 93 ? -1.283 -4.654 0.234 1.00 96.19 93 VAL A N 1
ATOM 733 C CA . VAL A 1 93 ? 0.013 -4.002 0.002 1.00 96.19 93 VAL A CA 1
ATOM 734 C C . VAL A 1 93 ? -0.077 -2.513 0.337 1.00 96.19 93 VAL A C 1
ATOM 736 O O . VAL A 1 93 ? -1.003 -1.834 -0.111 1.00 96.19 93 VAL A O 1
ATOM 739 N N . LEU A 1 94 ? 0.909 -2.004 1.080 1.00 95.75 94 LEU A N 1
ATOM 740 C CA . LEU A 1 94 ? 1.140 -0.572 1.292 1.00 95.75 94 LEU A CA 1
ATOM 741 C C . LEU A 1 94 ? 2.385 -0.150 0.510 1.00 95.75 94 LEU A C 1
ATOM 743 O O . LEU A 1 94 ? 3.488 -0.564 0.864 1.00 95.75 94 LEU A O 1
ATOM 747 N N . LEU A 1 95 ? 2.221 0.679 -0.519 1.00 94.25 95 LEU A N 1
ATOM 748 C CA . LEU A 1 95 ? 3.321 1.266 -1.277 1.00 94.25 95 LEU A CA 1
ATOM 749 C C . LEU A 1 95 ? 3.591 2.701 -0.822 1.00 94.25 95 LEU A C 1
ATOM 751 O O . LEU A 1 95 ? 2.745 3.571 -1.015 1.00 94.25 95 LEU A O 1
ATOM 755 N N . ILE A 1 96 ? 4.798 2.941 -0.312 1.00 92.19 96 ILE A N 1
ATOM 756 C CA . ILE A 1 96 ? 5.363 4.283 -0.141 1.00 92.19 96 ILE A CA 1
ATOM 757 C C 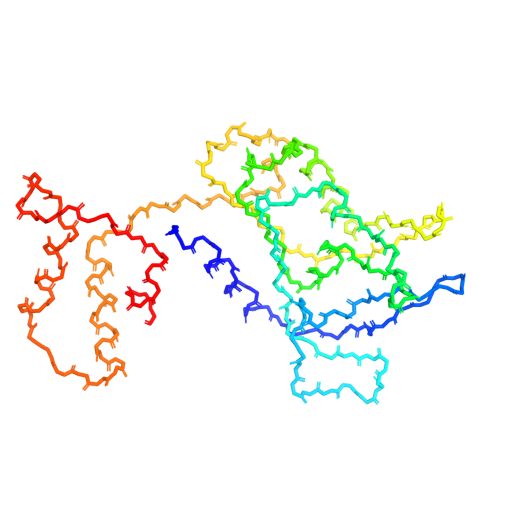. ILE A 1 96 ? 6.302 4.560 -1.314 1.00 92.19 96 ILE A C 1
ATOM 759 O O . ILE A 1 96 ? 7.389 3.978 -1.406 1.00 92.19 96 ILE A O 1
ATOM 763 N N . ASP A 1 97 ? 5.861 5.423 -2.223 1.00 89.56 97 ASP A N 1
ATOM 764 C CA . ASP A 1 97 ? 6.596 5.779 -3.435 1.00 89.56 97 ASP A CA 1
ATOM 765 C C . ASP A 1 97 ? 7.445 7.039 -3.246 1.00 89.56 97 ASP A C 1
ATOM 767 O O . ASP A 1 97 ? 7.208 7.855 -2.355 1.00 89.56 97 ASP A O 1
ATOM 771 N N . ASP A 1 98 ? 8.468 7.182 -4.089 1.00 87.12 98 ASP A N 1
ATOM 772 C CA . ASP A 1 98 ? 9.440 8.275 -4.058 1.00 87.12 98 ASP A CA 1
ATOM 773 C C . ASP A 1 98 ? 10.021 8.556 -2.654 1.00 87.12 98 ASP A C 1
ATOM 775 O O . ASP A 1 98 ? 10.209 9.707 -2.254 1.00 87.12 98 ASP A O 1
ATOM 779 N N . LEU A 1 99 ? 10.338 7.505 -1.888 1.00 88.38 99 LEU A N 1
ATOM 780 C CA . LEU A 1 99 ? 10.925 7.631 -0.552 1.00 88.38 99 LEU A CA 1
ATOM 781 C C . LEU A 1 99 ? 12.214 8.472 -0.582 1.00 88.38 99 LEU A C 1
ATOM 783 O O . LEU A 1 99 ? 13.117 8.224 -1.389 1.00 88.38 99 LEU A O 1
ATOM 787 N N . GLY A 1 100 ? 12.286 9.458 0.313 1.00 86.19 100 GLY A N 1
ATOM 788 C CA . GLY A 1 100 ? 13.353 10.458 0.394 1.00 86.19 100 GLY A CA 1
ATOM 789 C C . GLY A 1 100 ? 13.091 11.726 -0.425 1.00 86.19 100 GLY A C 1
ATOM 790 O O . GLY A 1 100 ? 13.955 12.598 -0.492 1.00 86.19 100 GLY A O 1
ATOM 791 N N . ARG A 1 101 ? 11.915 11.851 -1.056 1.00 86.31 101 ARG A N 1
ATOM 792 C CA . ARG A 1 101 ? 11.457 13.079 -1.736 1.00 86.31 101 ARG A CA 1
ATOM 793 C C . ARG A 1 101 ? 10.251 13.734 -1.060 1.00 86.31 101 ARG A C 1
ATOM 795 O O . ARG A 1 101 ? 9.716 14.707 -1.590 1.00 86.31 101 ARG A O 1
ATOM 802 N N . GLN A 1 102 ? 9.831 13.206 0.085 1.00 86.25 102 GLN A N 1
ATOM 803 C CA . GLN A 1 102 ? 8.788 13.783 0.923 1.00 86.25 102 GLN A CA 1
ATOM 804 C C . GLN A 1 102 ? 9.279 15.059 1.617 1.00 86.25 102 GLN A C 1
ATOM 806 O O . GLN A 1 102 ? 10.477 15.334 1.699 1.00 86.25 102 GLN A O 1
ATOM 811 N N . ARG A 1 103 ? 8.328 15.855 2.121 1.00 85.94 103 ARG A N 1
ATOM 812 C CA . ARG A 1 103 ? 8.644 17.010 2.980 1.00 85.94 103 ARG A CA 1
ATOM 813 C C . ARG A 1 103 ? 9.196 16.578 4.333 1.00 85.94 103 ARG A C 1
ATOM 815 O O . ARG A 1 103 ? 10.099 17.231 4.848 1.00 85.94 103 ARG A O 1
ATOM 822 N N . ASP A 1 104 ? 8.605 15.531 4.899 1.00 88.31 104 ASP A N 1
ATOM 823 C CA . ASP A 1 104 ? 9.057 14.938 6.149 1.00 88.31 104 ASP A CA 1
ATOM 824 C C . ASP A 1 104 ? 10.264 14.033 5.903 1.00 88.31 104 ASP A C 1
ATOM 826 O O . ASP A 1 104 ? 10.444 13.478 4.817 1.00 88.31 104 ASP A O 1
ATOM 830 N N . ASP A 1 105 ? 11.091 13.880 6.933 1.00 88.94 105 ASP A N 1
ATOM 831 C CA . ASP A 1 105 ? 12.268 13.028 6.864 1.00 88.94 105 ASP A CA 1
ATOM 832 C C . ASP A 1 105 ? 11.864 11.559 6.649 1.00 88.94 105 ASP A C 1
ATOM 834 O O . ASP A 1 105 ? 11.078 10.986 7.410 1.00 88.94 105 ASP A O 1
ATOM 838 N N . HIS A 1 106 ? 12.429 10.940 5.614 1.00 87.56 106 HIS A N 1
ATOM 839 C CA . HIS A 1 106 ? 12.255 9.526 5.306 1.00 87.56 106 HIS A CA 1
ATOM 840 C C . HIS A 1 106 ? 12.559 8.599 6.490 1.00 87.56 106 HIS A C 1
ATOM 842 O O . HIS A 1 106 ? 11.852 7.605 6.659 1.00 87.56 106 HIS A O 1
ATOM 848 N N . GLU A 1 107 ? 13.532 8.927 7.348 1.00 87.94 107 GLU A N 1
ATOM 849 C CA . GLU A 1 107 ? 13.809 8.137 8.553 1.00 87.94 107 GLU A CA 1
ATOM 850 C C . GLU A 1 107 ? 12.609 8.138 9.505 1.00 87.94 107 GLU A C 1
ATOM 852 O O . GLU A 1 107 ? 12.270 7.115 10.093 1.00 87.94 107 GLU A O 1
ATOM 857 N N . VAL A 1 108 ? 11.915 9.268 9.644 1.00 89.56 108 VAL A N 1
ATOM 858 C CA . VAL A 1 108 ? 10.740 9.386 10.518 1.00 89.56 108 VAL A CA 1
ATOM 859 C C . VAL A 1 108 ? 9.564 8.581 9.957 1.00 89.56 108 VAL A C 1
ATOM 861 O O . VAL A 1 108 ? 8.878 7.888 10.711 1.00 89.56 108 VAL A O 1
ATOM 864 N N . ILE A 1 109 ? 9.374 8.604 8.634 1.00 90.44 109 ILE A N 1
ATOM 865 C CA . ILE A 1 109 ? 8.373 7.784 7.934 1.00 90.44 109 ILE A CA 1
ATOM 866 C C . ILE A 1 109 ? 8.650 6.292 8.160 1.00 90.44 109 ILE A C 1
ATOM 868 O O . ILE A 1 109 ? 7.749 5.544 8.542 1.00 90.44 109 ILE A O 1
ATOM 872 N N . LEU A 1 110 ? 9.896 5.852 7.966 1.00 89.38 110 LEU A N 1
ATOM 873 C CA . LEU A 1 110 ? 10.285 4.455 8.160 1.00 89.38 110 LEU A CA 1
ATOM 874 C C . LEU A 1 110 ? 10.146 4.020 9.624 1.00 89.38 110 LEU A C 1
ATOM 876 O O . LEU A 1 110 ? 9.590 2.955 9.899 1.00 89.38 110 LEU A O 1
ATOM 880 N N . ASN A 1 111 ? 10.562 4.868 10.567 1.00 89.62 111 ASN A N 1
ATOM 881 C CA . ASN A 1 111 ? 10.424 4.618 12.000 1.00 89.62 111 ASN A CA 1
ATOM 882 C C . ASN A 1 111 ? 8.960 4.406 12.411 1.00 89.62 111 ASN A C 1
ATOM 884 O O . ASN A 1 111 ? 8.667 3.524 13.223 1.00 89.62 111 ASN A O 1
ATOM 888 N N . ARG A 1 112 ? 8.019 5.151 11.816 1.00 91.56 112 ARG A N 1
ATOM 889 C CA . ARG A 1 112 ? 6.582 4.997 12.092 1.00 91.56 112 ARG A CA 1
ATOM 890 C C . ARG A 1 112 ? 6.039 3.612 11.720 1.00 91.56 112 ARG A C 1
ATOM 892 O O . ARG A 1 112 ? 5.072 3.153 12.335 1.00 91.56 112 ARG A O 1
ATOM 899 N N . LEU A 1 113 ? 6.662 2.939 10.752 1.00 91.00 113 LEU A N 1
ATOM 900 C CA . LEU A 1 113 ? 6.266 1.608 10.288 1.00 91.00 113 LEU A CA 1
ATOM 901 C C . LEU A 1 113 ? 6.880 0.470 11.106 1.00 91.00 113 LEU A C 1
ATOM 903 O O . LEU A 1 113 ? 6.373 -0.646 11.031 1.00 91.00 113 LEU A O 1
ATOM 907 N N . ILE A 1 114 ? 7.918 0.723 11.913 1.00 88.44 114 ILE A N 1
ATOM 908 C CA . ILE A 1 114 ? 8.602 -0.327 12.687 1.00 88.44 114 ILE A CA 1
ATOM 909 C C . ILE A 1 114 ? 7.610 -1.099 13.561 1.00 88.44 114 ILE A C 1
ATOM 911 O O . ILE A 1 114 ? 7.562 -2.323 13.499 1.00 88.44 114 ILE A O 1
ATOM 915 N N . VAL A 1 115 ? 6.780 -0.399 14.340 1.00 89.75 115 VAL A N 1
ATOM 916 C CA . VAL A 1 115 ? 5.852 -1.044 15.284 1.00 89.75 115 VAL A CA 1
ATOM 917 C C . VAL A 1 115 ? 4.781 -1.889 14.567 1.00 89.75 115 VAL A C 1
ATOM 919 O O . VAL A 1 115 ? 4.659 -3.068 14.919 1.00 89.75 115 VAL A O 1
ATOM 922 N N . PRO A 1 116 ? 4.060 -1.372 13.546 1.00 92.38 116 PRO A N 1
ATOM 923 C CA . PRO A 1 116 ? 3.142 -2.176 12.735 1.00 92.38 116 PRO A CA 1
ATOM 924 C C . PRO A 1 116 ? 3.779 -3.412 12.097 1.00 92.38 116 PRO A C 1
ATOM 926 O O . PRO A 1 116 ? 3.138 -4.463 12.044 1.00 92.38 116 PRO A O 1
ATOM 929 N N . LEU A 1 117 ? 5.029 -3.304 11.635 1.00 90.12 117 LEU A N 1
ATOM 930 C CA . LEU A 1 117 ? 5.736 -4.391 10.956 1.00 90.12 117 LEU A CA 1
ATOM 931 C C . LEU A 1 117 ? 6.283 -5.450 11.921 1.00 90.12 117 LEU A C 1
ATOM 933 O O . LEU A 1 117 ? 6.214 -6.637 11.619 1.00 90.12 117 LEU A O 1
ATOM 937 N N . GLU A 1 118 ? 6.800 -5.056 13.085 1.00 88.75 118 GLU A N 1
ATOM 938 C CA . GLU A 1 118 ? 7.385 -5.995 14.053 1.00 88.75 118 GLU A CA 1
ATOM 939 C C . GLU A 1 118 ? 6.334 -6.686 14.917 1.00 88.75 118 GLU A C 1
ATOM 941 O O . GLU A 1 118 ? 6.425 -7.883 15.182 1.00 88.75 118 GLU A O 1
ATOM 946 N N . ASN A 1 119 ? 5.325 -5.935 15.361 1.00 91.50 119 ASN A N 1
ATOM 947 C CA . ASN A 1 119 ? 4.362 -6.423 16.344 1.00 91.50 119 ASN A CA 1
ATOM 948 C C . ASN A 1 119 ? 3.024 -6.826 15.724 1.00 91.50 119 ASN A C 1
ATOM 950 O O . ASN A 1 119 ? 2.135 -7.266 16.458 1.00 91.50 119 ASN A O 1
ATOM 954 N N . SER A 1 120 ? 2.862 -6.650 14.404 1.00 94.19 120 SER A N 1
ATOM 955 C CA . SER A 1 120 ? 1.580 -6.825 13.704 1.00 94.19 120 SER A CA 1
ATOM 956 C C . SER A 1 120 ? 0.448 -6.028 14.370 1.00 94.19 120 SER A C 1
ATOM 958 O O . SER A 1 120 ? -0.699 -6.481 14.458 1.00 94.19 120 SER A O 1
ATOM 960 N N . LYS A 1 121 ? 0.793 -4.861 14.929 1.00 95.38 121 LY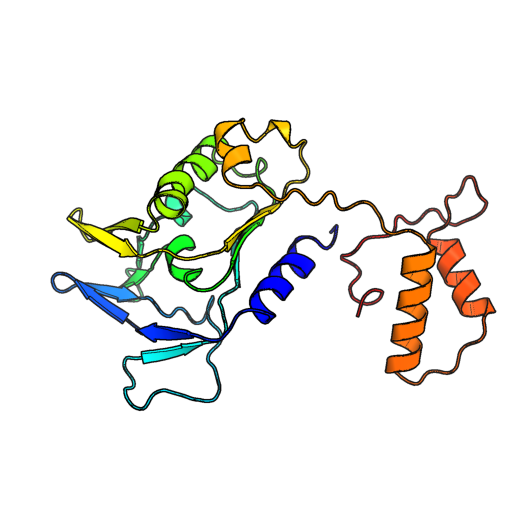S A N 1
ATOM 961 C CA . LYS A 1 121 ? -0.101 -3.992 15.694 1.00 95.38 121 LYS A CA 1
ATOM 962 C C . LYS A 1 121 ? 0.231 -2.531 15.450 1.00 95.38 121 LYS A C 1
ATOM 964 O O . LYS A 1 121 ? 1.392 -2.143 15.534 1.00 95.38 121 LYS A O 1
ATOM 969 N N . ASP A 1 122 ? -0.802 -1.723 15.275 1.00 95.44 122 ASP A N 1
ATOM 970 C CA . ASP A 1 122 ? -0.723 -0.269 15.286 1.00 95.44 122 ASP A CA 1
ATOM 971 C C . ASP A 1 122 ? -1.533 0.297 16.45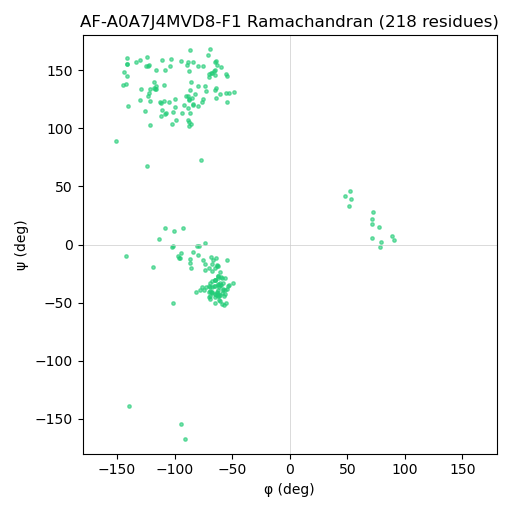6 1.00 95.44 122 ASP A C 1
ATOM 973 O O . ASP A 1 122 ? -2.516 -0.306 16.902 1.00 95.44 122 ASP A O 1
ATOM 977 N N . VAL A 1 123 ? -1.112 1.446 16.979 1.00 94.44 123 VAL A N 1
ATOM 978 C CA . VAL A 1 123 ? -1.827 2.150 18.048 1.00 94.44 123 VAL A CA 1
ATOM 979 C C . VAL A 1 123 ? -2.398 3.430 17.471 1.00 94.44 123 VAL A C 1
ATOM 981 O O . VAL A 1 123 ? -1.655 4.330 17.095 1.00 94.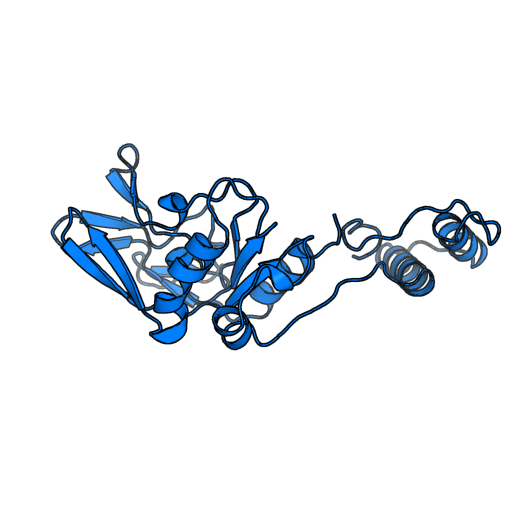44 123 VAL A O 1
ATOM 984 N N . ILE A 1 124 ? -3.724 3.522 17.44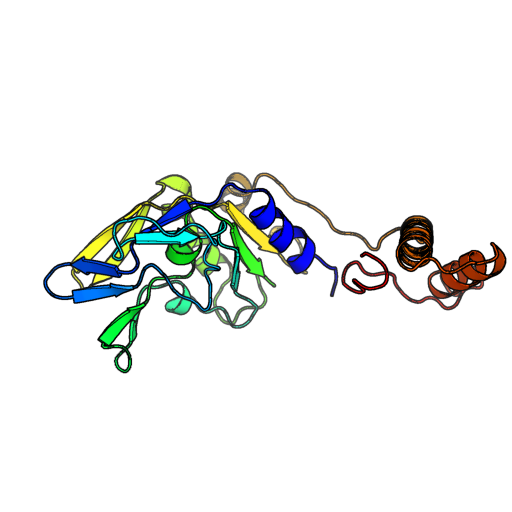6 1.00 94.25 124 ILE A N 1
ATOM 985 C CA . ILE A 1 124 ? -4.439 4.720 17.002 1.00 94.25 124 ILE A CA 1
ATOM 986 C C . ILE A 1 124 ? -5.071 5.425 18.195 1.00 94.25 124 ILE A C 1
ATOM 988 O O . ILE A 1 124 ? -5.462 4.789 19.174 1.00 94.25 124 ILE A O 1
ATOM 992 N N . TYR A 1 125 ? -5.203 6.746 18.117 1.00 93.50 125 TYR A N 1
ATOM 993 C CA . TYR A 1 125 ? -5.744 7.546 19.213 1.00 93.50 125 TYR A CA 1
ATOM 994 C C . TYR A 1 125 ? -7.141 8.061 18.889 1.00 93.50 125 TYR A C 1
ATOM 996 O O . TYR A 1 125 ? -7.337 8.948 18.060 1.00 93.50 125 TYR A O 1
ATOM 1004 N N . ILE A 1 126 ? -8.131 7.558 19.621 1.00 95.06 126 ILE A N 1
ATOM 1005 C CA . ILE A 1 126 ? -9.520 7.995 19.517 1.00 95.06 126 ILE A CA 1
ATOM 1006 C C . ILE A 1 126 ? -9.803 8.919 20.696 1.00 95.06 126 ILE A C 1
ATOM 1008 O O . ILE A 1 126 ? -9.931 8.479 21.836 1.00 95.06 126 ILE A O 1
ATOM 1012 N N . ARG A 1 127 ? -9.843 10.232 20.436 1.00 92.06 127 ARG A N 1
ATOM 1013 C CA . ARG A 1 127 ? -9.941 11.280 21.477 1.00 92.06 127 ARG A CA 1
ATOM 1014 C C . ARG A 1 127 ? -8.861 11.160 22.562 1.00 92.06 127 ARG A C 1
ATOM 1016 O O . ARG A 1 127 ? -9.136 11.359 23.741 1.00 92.06 127 ARG A O 1
ATOM 1023 N N . GLY A 1 128 ? -7.642 10.811 22.159 1.00 91.00 128 GLY A N 1
ATOM 1024 C CA . GLY A 1 128 ? -6.516 10.617 23.075 1.00 91.00 128 GLY A CA 1
ATOM 1025 C C . GLY A 1 128 ? -6.518 9.277 23.817 1.00 91.00 128 GLY A C 1
ATOM 1026 O O . GLY A 1 128 ? -5.564 8.998 24.537 1.00 91.00 128 GLY A O 1
ATOM 1027 N N . VAL A 1 129 ? -7.529 8.423 23.624 1.00 94.69 129 VAL A N 1
ATOM 1028 C CA . VAL A 1 129 ? -7.527 7.051 24.147 1.00 94.69 129 VAL A CA 1
ATOM 1029 C C . VAL A 1 129 ? -6.836 6.130 23.137 1.00 94.69 129 VAL A C 1
ATOM 1031 O O . VAL A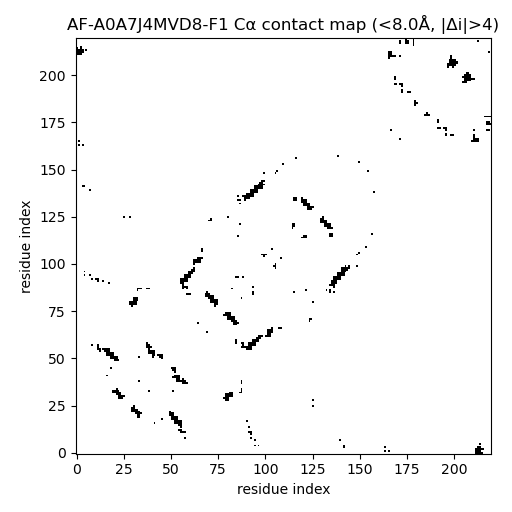 1 129 ? -7.252 6.119 21.975 1.00 94.69 129 VAL A O 1
ATOM 1034 N N . PRO A 1 130 ? -5.804 5.365 23.541 1.00 94.75 130 PRO A N 1
ATOM 1035 C CA . PRO A 1 130 ? -5.128 4.438 22.646 1.00 94.75 130 PRO A CA 1
ATOM 1036 C C . PRO A 1 130 ? -6.011 3.220 22.354 1.00 94.75 130 PRO A C 1
ATOM 1038 O O . PRO A 1 130 ? -6.551 2.588 23.265 1.00 94.75 130 PRO A O 1
ATOM 1041 N N . VAL A 1 131 ? -6.116 2.868 21.078 1.00 94.88 131 VAL A N 1
ATOM 1042 C CA . VAL A 1 131 ? -6.804 1.682 20.569 1.00 94.88 131 VAL A CA 1
ATOM 1043 C C . VAL A 1 131 ? -5.800 0.872 19.765 1.00 94.88 131 VAL A C 1
ATOM 1045 O O . VAL A 1 131 ? -5.131 1.402 18.881 1.00 94.88 131 VAL A O 1
ATOM 1048 N N . ILE A 1 132 ? -5.687 -0.416 20.080 1.00 95.19 132 ILE A N 1
ATOM 1049 C CA . ILE A 1 132 ? -4.794 -1.325 19.361 1.00 95.19 132 ILE A CA 1
ATOM 1050 C C . ILE A 1 132 ? -5.541 -1.903 18.165 1.00 95.19 132 ILE A C 1
ATOM 1052 O O . ILE A 1 132 ? -6.582 -2.544 18.327 1.00 95.19 132 ILE A O 1
ATOM 1056 N N . PHE A 1 133 ? -4.971 -1.724 16.981 1.00 95.00 133 PHE A N 1
ATOM 1057 C CA . PHE A 1 133 ? -5.423 -2.337 15.743 1.00 95.00 133 PHE A CA 1
ATOM 1058 C C . PHE A 1 133 ? -4.424 -3.403 15.303 1.00 95.00 133 PHE A C 1
ATOM 1060 O O . PHE A 1 133 ? -3.221 -3.176 15.371 1.00 95.00 133 PHE A O 1
ATOM 1067 N N . HIS A 1 134 ? -4.893 -4.566 14.852 1.00 95.12 134 HIS A N 1
ATOM 1068 C CA . HIS A 1 134 ? -3.993 -5.579 14.295 1.00 95.12 134 HIS A CA 1
ATOM 1069 C C . HIS A 1 134 ? -3.692 -5.255 12.833 1.00 95.12 134 HIS A C 1
ATOM 1071 O O . HIS A 1 134 ? -4.613 -5.034 12.044 1.00 95.12 134 HIS A O 1
ATOM 1077 N N . THR A 1 135 ? -2.410 -5.251 12.484 1.00 94.81 135 THR A N 1
ATOM 1078 C CA . THR A 1 135 ? -1.913 -4.926 11.147 1.00 94.81 135 THR A CA 1
ATOM 1079 C C . THR A 1 135 ? -1.208 -6.122 10.532 1.00 94.81 135 THR A C 1
ATOM 1081 O O . THR A 1 135 ? -0.377 -6.766 11.163 1.00 94.81 135 THR A O 1
ATOM 1084 N N . HIS A 1 136 ? -1.532 -6.398 9.281 1.00 94.50 136 HIS A N 1
ATOM 1085 C CA . HIS A 1 136 ? -1.000 -7.480 8.477 1.00 94.50 136 HIS A CA 1
ATOM 1086 C C . HIS A 1 136 ? -1.033 -7.049 7.010 1.00 94.50 136 HIS A C 1
ATOM 1088 O O . HIS A 1 136 ? -2.019 -7.253 6.309 1.00 94.50 136 HIS A O 1
ATOM 1094 N N . PHE A 1 137 ? 0.034 -6.414 6.548 1.00 94.69 137 PHE A N 1
ATOM 1095 C CA . PHE A 1 137 ? 0.161 -5.904 5.185 1.00 94.69 137 PHE A CA 1
ATOM 1096 C C . PHE A 1 137 ? 1.587 -6.137 4.692 1.00 94.69 137 PHE A C 1
ATOM 1098 O O . PHE A 1 137 ? 2.508 -6.330 5.486 1.00 94.69 137 PHE A O 1
ATOM 1105 N N . ILE A 1 138 ? 1.770 -6.104 3.378 1.00 93.25 138 ILE A N 1
ATOM 1106 C CA . ILE A 1 138 ? 3.083 -6.181 2.744 1.00 93.25 138 ILE A CA 1
ATOM 1107 C C . ILE A 1 138 ? 3.571 -4.745 2.506 1.00 93.25 138 ILE A C 1
ATOM 1109 O O . ILE A 1 138 ? 2.961 -4.037 1.697 1.00 93.25 138 ILE A O 1
ATOM 1113 N N . PRO A 1 139 ? 4.634 -4.276 3.188 1.00 92.31 139 PRO A N 1
ATOM 1114 C CA . PRO A 1 139 ? 5.228 -2.983 2.884 1.00 92.31 139 PRO A CA 1
ATOM 1115 C C . PRO A 1 139 ? 6.013 -3.060 1.571 1.00 92.31 139 PRO A C 1
ATOM 1117 O O . PRO A 1 139 ? 6.789 -3.990 1.342 1.00 92.31 139 PRO A O 1
ATOM 1120 N N . ALA A 1 140 ? 5.852 -2.051 0.728 1.00 91.94 140 ALA A N 1
ATOM 1121 C CA . ALA A 1 140 ? 6.656 -1.838 -0.458 1.00 91.94 140 ALA A CA 1
ATOM 1122 C C . ALA A 1 140 ? 7.167 -0.397 -0.457 1.00 91.94 140 ALA A C 1
ATOM 1124 O O . ALA A 1 140 ? 6.418 0.546 -0.209 1.00 91.94 140 ALA A O 1
ATOM 1125 N N . PHE A 1 141 ? 8.453 -0.234 -0.746 1.00 89.94 141 PHE A N 1
ATOM 1126 C CA . PHE A 1 141 ? 9.095 1.070 -0.828 1.00 89.94 141 PHE A CA 1
ATOM 1127 C C . PHE A 1 141 ? 9.700 1.222 -2.212 1.00 89.94 141 PHE A C 1
ATOM 1129 O O . PHE A 1 141 ? 10.436 0.344 -2.672 1.00 89.94 141 PHE A O 1
ATOM 1136 N N . SER A 1 142 ? 9.432 2.341 -2.868 1.00 88.38 142 SER A N 1
ATOM 1137 C CA . SER A 1 142 ? 10.158 2.729 -4.069 1.00 88.38 142 SER A CA 1
ATOM 1138 C C . SER A 1 142 ? 10.888 4.036 -3.846 1.00 88.38 142 SER A C 1
ATOM 1140 O O . SER A 1 142 ? 10.400 4.971 -3.224 1.00 88.38 142 SER A O 1
ATOM 1142 N N . THR A 1 143 ? 12.104 4.088 -4.372 1.00 85.50 143 THR A N 1
ATOM 1143 C CA . THR A 1 143 ? 12.908 5.298 -4.397 1.00 85.50 143 THR A CA 1
ATOM 1144 C C . THR A 1 143 ? 13.668 5.385 -5.716 1.00 85.50 143 THR A C 1
ATOM 1146 O O . THR A 1 143 ? 13.897 4.385 -6.415 1.00 85.50 143 THR A O 1
ATOM 1149 N N . ASN A 1 144 ? 14.010 6.616 -6.077 1.00 79.62 144 ASN A N 1
ATOM 1150 C CA . ASN A 1 144 ? 14.961 6.936 -7.135 1.00 79.62 144 ASN A CA 1
ATOM 1151 C C . ASN A 1 144 ? 16.334 7.330 -6.561 1.00 79.62 144 ASN A C 1
ATOM 1153 O O . ASN A 1 144 ? 17.242 7.641 -7.326 1.00 79.62 144 ASN A O 1
ATOM 1157 N N . LEU A 1 145 ? 16.469 7.346 -5.233 1.00 81.06 145 LEU A N 1
ATOM 1158 C CA . LEU A 1 145 ? 17.720 7.577 -4.522 1.00 81.06 145 LEU A CA 1
ATOM 1159 C C . LEU A 1 145 ? 18.480 6.259 -4.337 1.00 81.06 145 LEU A C 1
ATOM 1161 O O . LEU A 1 145 ? 17.948 5.170 -4.564 1.00 81.06 145 LEU A O 1
ATOM 1165 N N . ASP A 1 146 ? 19.743 6.377 -3.945 1.00 80.12 146 ASP A N 1
ATOM 1166 C CA . ASP A 1 146 ? 20.549 5.225 -3.562 1.00 80.12 146 ASP A CA 1
ATOM 1167 C C . ASP A 1 146 ? 19.978 4.551 -2.300 1.00 80.12 146 ASP A C 1
ATOM 1169 O O . ASP A 1 146 ? 19.372 5.207 -1.454 1.00 80.12 146 ASP A O 1
ATOM 1173 N N . VAL A 1 147 ? 20.172 3.235 -2.165 1.00 77.81 147 VAL A N 1
ATOM 1174 C CA . VAL A 1 147 ? 19.632 2.441 -1.043 1.00 77.81 147 VAL A CA 1
ATOM 1175 C C . VAL A 1 147 ? 20.188 2.903 0.311 1.00 77.81 147 VAL A C 1
ATOM 1177 O O . VAL A 1 147 ? 19.562 2.651 1.335 1.00 77.81 147 VAL A O 1
ATOM 1180 N N . SER A 1 148 ? 21.302 3.642 0.329 1.00 78.88 148 SER A N 1
ATOM 1181 C CA . SER A 1 148 ? 21.862 4.288 1.528 1.00 78.88 148 SER A CA 1
ATOM 1182 C C . SER A 1 148 ? 20.910 5.213 2.292 1.00 78.88 148 SER A C 1
ATOM 1184 O O . SER A 1 148 ? 21.206 5.532 3.439 1.00 78.88 148 SER A O 1
ATOM 1186 N N . ILE A 1 149 ? 19.761 5.601 1.723 1.00 78.75 149 ILE A N 1
ATOM 1187 C CA . ILE A 1 149 ? 18.693 6.280 2.478 1.00 78.75 149 ILE A CA 1
ATOM 1188 C C . ILE A 1 149 ? 18.040 5.376 3.544 1.00 78.75 149 ILE A C 1
ATOM 1190 O O . ILE A 1 149 ? 17.275 5.836 4.379 1.00 78.75 149 ILE A O 1
ATOM 1194 N N . MET A 1 150 ? 18.281 4.066 3.508 1.00 80.44 150 MET A N 1
ATOM 1195 C CA . MET A 1 150 ? 17.796 3.124 4.510 1.00 80.44 150 MET A CA 1
ATOM 1196 C C . MET A 1 150 ? 18.964 2.629 5.359 1.00 80.44 150 MET A C 1
ATOM 1198 O O . MET A 1 150 ? 19.923 2.053 4.842 1.00 80.44 150 MET A O 1
ATOM 1202 N N . ASP A 1 151 ? 18.864 2.807 6.676 1.00 81.62 151 ASP A N 1
ATOM 1203 C CA . ASP A 1 151 ? 19.833 2.228 7.609 1.00 81.62 151 ASP A CA 1
ATOM 1204 C C . ASP A 1 151 ? 19.727 0.687 7.695 1.00 81.62 151 ASP A C 1
ATOM 1206 O O . ASP A 1 151 ? 18.763 0.059 7.247 1.00 81.62 151 ASP A O 1
ATOM 1210 N N . GLU A 1 152 ? 20.711 0.050 8.331 1.00 79.19 152 GLU A N 1
ATOM 1211 C CA . GLU A 1 152 ? 20.752 -1.409 8.502 1.00 79.19 152 GLU A CA 1
ATOM 1212 C C . GLU A 1 152 ? 19.530 -1.971 9.256 1.00 79.19 152 GLU A C 1
ATOM 1214 O O . GLU A 1 152 ? 19.128 -3.122 9.057 1.00 79.19 152 GLU A O 1
ATOM 1219 N N . ALA A 1 153 ? 18.916 -1.191 10.146 1.00 77.75 153 ALA A N 1
ATOM 1220 C CA . ALA A 1 153 ? 17.710 -1.612 10.841 1.00 77.75 153 ALA A CA 1
ATOM 1221 C C . ALA A 1 153 ? 16.515 -1.654 9.874 1.00 77.75 153 ALA A C 1
ATOM 1223 O O . ALA A 1 153 ? 15.771 -2.637 9.871 1.00 77.75 153 ALA A O 1
ATOM 1224 N N . HIS A 1 154 ? 16.332 -0.638 9.034 1.00 78.69 154 HIS A N 1
ATOM 1225 C CA . HIS A 1 154 ? 15.286 -0.594 8.013 1.00 78.69 154 HIS A CA 1
ATOM 1226 C C . HIS A 1 154 ? 15.486 -1.688 6.958 1.00 78.69 154 HIS A C 1
ATOM 1228 O O . HIS A 1 154 ? 14.544 -2.418 6.650 1.00 78.69 154 HIS A O 1
ATOM 1234 N N . LEU A 1 155 ? 16.722 -1.892 6.492 1.00 78.00 155 LEU A N 1
ATOM 1235 C CA . LEU A 1 155 ? 17.050 -2.922 5.499 1.00 78.00 155 LEU A CA 1
ATOM 1236 C C . LEU A 1 155 ? 16.750 -4.343 5.989 1.00 78.00 155 LEU A C 1
ATOM 1238 O O . LEU A 1 155 ? 16.248 -5.169 5.230 1.00 78.00 155 LEU A O 1
ATOM 1242 N N . ARG A 1 156 ? 16.968 -4.635 7.278 1.00 78.69 156 ARG A N 1
ATOM 1243 C CA . ARG A 1 156 ? 16.592 -5.933 7.872 1.00 78.69 156 ARG A CA 1
ATOM 1244 C C . ARG A 1 156 ? 15.091 -6.225 7.796 1.00 78.69 156 ARG A C 1
ATOM 1246 O O . ARG A 1 156 ? 14.704 -7.390 7.850 1.00 78.69 156 ARG A O 1
ATOM 1253 N N . ARG A 1 157 ? 14.256 -5.190 7.680 1.00 76.19 157 ARG A N 1
ATOM 1254 C CA . ARG A 1 157 ? 12.789 -5.284 7.616 1.00 76.19 157 ARG A CA 1
ATOM 1255 C C . ARG A 1 157 ? 12.254 -5.245 6.181 1.00 76.19 157 ARG A C 1
ATOM 1257 O O . ARG A 1 157 ? 11.088 -5.557 5.968 1.00 76.19 157 ARG A O 1
ATOM 1264 N N . ALA A 1 158 ? 13.105 -4.930 5.205 1.00 77.62 158 ALA A N 1
ATOM 1265 C CA . ALA A 1 158 ? 12.803 -4.944 3.778 1.00 77.62 158 ALA A CA 1
ATOM 1266 C C . ALA A 1 158 ? 13.805 -5.850 3.032 1.00 77.62 158 ALA A C 1
ATOM 1268 O O . ALA A 1 158 ? 14.616 -5.368 2.254 1.00 77.62 158 ALA A O 1
ATOM 1269 N N . PRO A 1 159 ? 13.783 -7.179 3.247 1.00 73.56 159 PRO A N 1
ATOM 1270 C CA . PRO A 1 159 ? 14.849 -8.073 2.780 1.00 73.56 159 PRO A CA 1
ATOM 1271 C C . PRO A 1 159 ? 14.936 -8.224 1.251 1.00 73.56 159 PRO A C 1
ATOM 1273 O O . PRO A 1 159 ? 15.943 -8.713 0.740 1.00 73.56 159 PRO A O 1
ATOM 1276 N N . LEU A 1 160 ? 13.884 -7.852 0.512 1.00 83.00 160 LEU A N 1
ATOM 1277 C CA . LEU A 1 160 ? 13.833 -7.953 -0.945 1.00 83.00 160 LEU A CA 1
ATOM 1278 C C . LEU A 1 160 ? 14.095 -6.591 -1.588 1.00 83.00 160 LEU A C 1
ATOM 1280 O O . LEU A 1 160 ? 13.259 -5.693 -1.516 1.00 83.00 160 LEU A O 1
ATOM 1284 N N . HIS A 1 161 ? 15.215 -6.473 -2.299 1.00 84.56 161 HIS A N 1
ATOM 1285 C CA . HIS A 1 161 ? 15.542 -5.290 -3.092 1.00 84.56 161 HIS A CA 1
ATOM 1286 C C . HIS A 1 161 ? 15.516 -5.619 -4.580 1.00 84.56 161 HIS A C 1
ATOM 1288 O O . HIS A 1 161 ? 16.264 -6.473 -5.056 1.00 84.56 161 HIS A O 1
ATOM 1294 N N . ILE A 1 162 ? 14.680 -4.901 -5.327 1.00 83.50 162 ILE A N 1
ATOM 1295 C CA . ILE A 1 162 ? 14.558 -5.068 -6.774 1.00 83.50 162 ILE A CA 1
ATOM 1296 C C . ILE A 1 162 ? 15.100 -3.814 -7.451 1.00 83.50 162 ILE A C 1
ATOM 1298 O O . ILE A 1 162 ? 14.500 -2.739 -7.390 1.00 83.50 162 ILE A O 1
ATOM 1302 N N . PHE A 1 163 ? 16.239 -3.953 -8.126 1.00 82.62 163 PHE A N 1
ATOM 1303 C CA . PHE A 1 163 ? 16.795 -2.877 -8.936 1.00 82.62 163 PHE A CA 1
ATOM 1304 C C . PHE A 1 163 ? 16.225 -2.930 -10.357 1.00 82.62 163 PHE A C 1
ATOM 1306 O O . PHE A 1 163 ? 16.600 -3.781 -11.164 1.00 82.62 163 PHE A O 1
ATOM 1313 N N . LEU A 1 164 ? 15.316 -2.004 -10.668 1.00 78.94 164 LEU A N 1
ATOM 1314 C CA . LEU A 1 164 ? 14.703 -1.888 -11.991 1.00 78.94 164 LEU A CA 1
ATOM 1315 C C . LEU A 1 164 ? 15.585 -1.041 -12.918 1.00 78.94 164 LEU A C 1
ATOM 1317 O O . LEU A 1 164 ? 15.619 0.185 -12.812 1.00 78.94 164 LEU A O 1
ATOM 1321 N N . ARG A 1 165 ? 16.298 -1.716 -13.826 1.00 80.38 165 ARG A N 1
ATOM 1322 C CA . ARG A 1 165 ? 17.062 -1.113 -14.935 1.00 80.38 165 ARG A CA 1
ATOM 1323 C C . ARG A 1 165 ? 16.180 -0.938 -16.161 1.00 80.38 165 ARG A C 1
ATOM 1325 O O . ARG A 1 165 ? 15.243 -1.712 -16.323 1.00 80.38 165 ARG A O 1
ATOM 1332 N N . ASN A 1 166 ? 16.532 -0.015 -17.055 1.00 82.00 166 ASN A N 1
ATOM 1333 C CA . ASN A 1 166 ? 15.899 0.072 -18.375 1.00 82.00 166 ASN A CA 1
ATOM 1334 C C . ASN A 1 166 ? 15.858 -1.323 -19.028 1.00 82.00 166 ASN A C 1
ATOM 1336 O O . ASN A 1 166 ? 16.875 -2.030 -18.984 1.00 82.00 166 ASN A O 1
ATOM 1340 N N . PRO A 1 167 ? 14.701 -1.756 -19.563 1.00 84.19 167 PRO A N 1
ATOM 1341 C CA . PRO A 1 167 ? 14.607 -3.072 -20.165 1.00 84.19 167 PRO A CA 1
ATOM 1342 C C . PRO A 1 167 ? 15.507 -3.140 -21.406 1.00 84.19 167 PRO A C 1
ATOM 1344 O O . PRO A 1 167 ? 15.660 -2.138 -22.110 1.00 84.19 167 PRO A O 1
ATOM 1347 N N . PRO A 1 168 ? 16.107 -4.305 -21.696 1.00 87.44 168 PRO A N 1
ATOM 1348 C CA . PRO A 1 168 ? 16.802 -4.525 -22.957 1.00 87.44 168 PRO A CA 1
ATOM 1349 C C . PRO A 1 168 ? 15.884 -4.235 -24.148 1.00 87.44 168 PRO A C 1
ATOM 1351 O O . PRO A 1 168 ? 14.696 -4.555 -24.095 1.00 87.44 168 PRO A O 1
ATOM 1354 N N . VAL A 1 169 ? 16.444 -3.704 -25.238 1.00 87.69 169 VAL A N 1
ATOM 1355 C CA . VAL A 1 169 ? 15.700 -3.421 -26.482 1.00 87.69 169 VAL A CA 1
ATOM 1356 C C . VAL A 1 169 ? 14.955 -4.663 -26.985 1.00 87.69 169 VAL A C 1
ATOM 1358 O O . VAL A 1 169 ? 13.820 -4.562 -27.438 1.00 87.69 169 VAL A O 1
ATOM 1361 N N . GLU A 1 170 ? 15.536 -5.850 -26.810 1.00 88.81 170 GLU A N 1
ATOM 1362 C CA . GLU A 1 170 ? 14.882 -7.101 -27.204 1.00 88.81 170 GLU A CA 1
ATOM 1363 C C . GLU A 1 170 ? 13.647 -7.450 -26.373 1.00 88.81 170 GLU A C 1
ATOM 1365 O O . GLU A 1 170 ? 12.690 -8.006 -26.906 1.00 88.81 170 GLU A O 1
ATOM 1370 N N . ASN A 1 171 ? 13.613 -7.072 -25.093 1.00 87.62 171 ASN A N 1
ATOM 1371 C CA . ASN A 1 171 ? 12.410 -7.250 -24.282 1.00 87.62 171 ASN A CA 1
ATOM 1372 C C . ASN A 1 171 ? 11.303 -6.297 -24.743 1.00 87.62 171 ASN A C 1
ATOM 1374 O O . ASN A 1 171 ? 10.141 -6.679 -24.738 1.00 87.62 171 ASN A O 1
ATOM 1378 N N . VAL A 1 172 ? 11.657 -5.077 -25.160 1.00 86.06 172 VAL A N 1
ATOM 1379 C CA . VAL A 1 172 ? 10.691 -4.121 -25.724 1.00 86.06 172 VAL A CA 1
ATOM 1380 C C . VAL A 1 172 ? 10.121 -4.657 -27.036 1.00 86.06 172 VAL A C 1
ATOM 1382 O O . VAL A 1 172 ? 8.910 -4.657 -27.223 1.00 86.06 172 VAL A O 1
ATOM 1385 N N . ALA A 1 173 ? 10.977 -5.180 -27.916 1.00 89.06 173 ALA A N 1
ATOM 1386 C CA . ALA A 1 173 ? 10.554 -5.774 -29.180 1.00 89.06 173 ALA A CA 1
ATOM 1387 C C . ALA A 1 173 ? 9.648 -6.997 -28.981 1.00 89.06 173 ALA A C 1
ATOM 1389 O O . ALA A 1 173 ? 8.629 -7.119 -29.652 1.00 89.06 173 ALA A O 1
ATOM 1390 N N . GLU A 1 174 ? 9.992 -7.892 -28.051 1.00 89.62 174 GLU A N 1
ATOM 1391 C CA . GLU A 1 174 ? 9.176 -9.068 -27.729 1.00 89.62 174 GLU A CA 1
ATOM 1392 C C . GLU A 1 174 ? 7.776 -8.689 -27.268 1.00 89.62 174 GLU A C 1
ATOM 1394 O O . GLU A 1 174 ? 6.784 -9.305 -27.641 1.00 89.62 174 GLU A O 1
ATOM 1399 N N . VAL A 1 175 ? 7.691 -7.659 -26.449 1.00 85.62 175 VAL A N 1
ATOM 1400 C CA . VAL A 1 175 ? 6.414 -7.233 -25.918 1.00 85.62 175 VAL A CA 1
ATOM 1401 C C . VAL A 1 175 ? 5.596 -6.476 -26.958 1.00 85.62 175 VAL A C 1
ATOM 1403 O O . VAL A 1 175 ? 4.393 -6.688 -27.056 1.00 85.62 175 VAL A O 1
ATOM 1406 N N . PHE A 1 176 ? 6.247 -5.674 -27.798 1.00 87.56 176 PHE A N 1
ATOM 1407 C CA . PHE A 1 176 ? 5.605 -5.074 -28.960 1.00 87.56 176 PHE A CA 1
ATOM 1408 C C . PHE A 1 176 ? 4.981 -6.141 -29.877 1.00 87.56 176 PHE A C 1
ATOM 1410 O O . PHE A 1 176 ? 3.834 -5.981 -30.284 1.00 87.56 176 PHE A O 1
ATOM 1417 N N . ARG A 1 177 ? 5.677 -7.264 -30.126 1.00 90.12 177 ARG A N 1
ATOM 1418 C CA . ARG A 1 177 ? 5.110 -8.414 -30.861 1.00 90.12 177 ARG A CA 1
ATOM 1419 C C . ARG A 1 177 ? 3.867 -8.975 -30.177 1.00 90.12 177 ARG A C 1
ATOM 1421 O O . ARG A 1 177 ? 2.827 -9.070 -30.810 1.00 90.12 177 ARG A O 1
ATOM 1428 N N . ARG A 1 178 ? 3.953 -9.274 -28.875 1.00 88.94 178 ARG A N 1
ATOM 1429 C CA . ARG A 1 178 ? 2.813 -9.807 -28.105 1.00 88.94 178 ARG A CA 1
ATOM 1430 C C . ARG A 1 178 ? 1.590 -8.905 -28.178 1.00 88.94 178 ARG A C 1
ATOM 1432 O O . ARG A 1 178 ? 0.481 -9.408 -28.296 1.00 88.94 178 ARG A O 1
ATOM 1439 N N . ASN A 1 179 ? 1.803 -7.594 -28.141 1.00 86.88 179 ASN A N 1
ATOM 1440 C CA . ASN A 1 179 ? 0.721 -6.628 -28.237 1.00 86.88 179 ASN A CA 1
ATOM 1441 C C . ASN A 1 179 ? 0.075 -6.636 -29.624 1.00 86.88 179 ASN A C 1
ATOM 1443 O O . ASN A 1 179 ? -1.147 -6.590 -29.694 1.00 86.88 179 ASN A O 1
ATOM 1447 N N . LEU A 1 180 ? 0.864 -6.729 -30.705 1.00 89.31 180 LEU A N 1
ATOM 1448 C CA . LEU A 1 180 ? 0.348 -6.882 -32.073 1.00 89.31 180 LEU A CA 1
ATOM 1449 C C . LEU A 1 180 ? -0.430 -8.195 -32.248 1.00 89.31 180 LEU A C 1
ATOM 1451 O O . LEU A 1 180 ? -1.519 -8.190 -32.823 1.00 89.31 180 LEU A O 1
ATOM 1455 N N . ASP A 1 181 ? 0.081 -9.290 -31.682 1.00 90.50 181 ASP A N 1
ATOM 1456 C CA . ASP A 1 181 ? -0.594 -10.589 -31.679 1.00 90.50 181 ASP A CA 1
ATOM 1457 C C . ASP A 1 181 ? -1.932 -10.532 -30.921 1.00 90.50 181 ASP A C 1
ATOM 1459 O O . ASP A 1 181 ? -2.935 -11.077 -31.383 1.00 90.50 181 ASP A O 1
ATOM 1463 N N . GLU A 1 182 ? -1.976 -9.858 -29.766 1.00 90.06 182 GLU A N 1
ATOM 1464 C CA . GLU A 1 182 ? -3.182 -9.739 -28.935 1.00 90.06 182 GLU A CA 1
ATOM 1465 C C . GLU A 1 182 ? -4.293 -8.935 -29.623 1.00 90.06 182 GLU A C 1
ATOM 1467 O O . GLU A 1 182 ? -5.473 -9.275 -29.498 1.00 90.06 182 GLU A O 1
ATOM 1472 N N . ILE A 1 183 ? -3.934 -7.907 -30.395 1.00 91.25 183 ILE A N 1
ATOM 1473 C CA . ILE A 1 183 ? -4.894 -7.140 -31.203 1.00 91.25 183 ILE A CA 1
ATOM 1474 C C . ILE A 1 183 ? -5.201 -7.796 -32.560 1.00 91.25 183 ILE A C 1
ATOM 1476 O O . ILE A 1 183 ? -6.111 -7.343 -33.253 1.00 91.25 183 ILE A O 1
ATOM 1480 N N . GLY A 1 184 ? -4.497 -8.877 -32.916 1.00 92.19 184 GLY A N 1
ATOM 1481 C CA . GLY A 1 184 ? -4.695 -9.630 -34.154 1.00 92.19 184 GLY A CA 1
ATOM 1482 C C . GLY A 1 184 ? -4.209 -8.908 -35.413 1.00 92.19 184 GLY A C 1
ATOM 1483 O O . GLY A 1 184 ? -4.767 -9.133 -36.487 1.00 92.19 184 GLY A O 1
ATOM 1484 N N . GLU A 1 185 ? -3.216 -8.030 -35.287 1.00 91.88 185 GLU A N 1
ATOM 1485 C CA . GLU A 1 185 ? -2.627 -7.307 -36.416 1.00 91.88 185 GLU A CA 1
ATOM 1486 C C . GLU A 1 185 ? -1.511 -8.136 -37.062 1.00 91.88 185 GLU A C 1
ATOM 1488 O O . GLU A 1 185 ? -0.631 -8.662 -36.381 1.00 91.88 185 GLU A O 1
ATOM 1493 N N . GLU A 1 186 ? -1.520 -8.232 -38.391 1.00 92.94 186 GLU A N 1
ATOM 1494 C CA . GLU A 1 186 ? -0.425 -8.848 -39.143 1.00 92.94 186 GLU A CA 1
ATOM 1495 C C . GLU A 1 186 ? 0.735 -7.854 -39.284 1.00 92.94 186 GLU A C 1
ATOM 1497 O O . GLU A 1 186 ? 0.532 -6.677 -39.592 1.00 92.94 186 GLU A O 1
ATOM 1502 N N . TYR A 1 187 ? 1.968 -8.320 -39.080 1.00 91.00 187 TYR A N 1
ATOM 1503 C CA . TYR A 1 187 ? 3.155 -7.476 -39.168 1.00 91.00 187 TYR A CA 1
ATOM 1504 C C . TYR A 1 187 ? 4.349 -8.216 -39.767 1.00 91.00 187 TYR A C 1
ATOM 1506 O O . TYR A 1 187 ?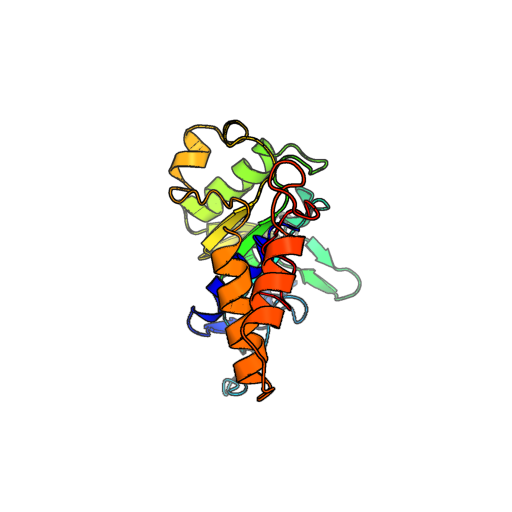 4.537 -9.414 -39.560 1.00 91.00 187 TYR A O 1
ATOM 1514 N N . ASP A 1 188 ? 5.186 -7.461 -40.474 1.00 92.88 188 ASP A N 1
ATOM 1515 C CA . ASP A 1 188 ? 6.464 -7.940 -40.994 1.00 92.88 188 ASP A CA 1
ATOM 1516 C C . ASP A 1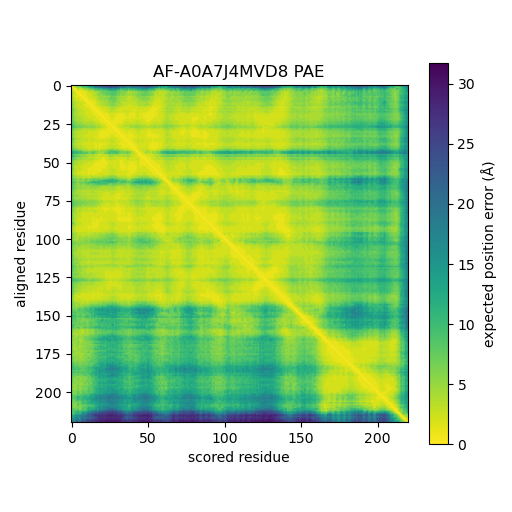 188 ? 7.592 -7.718 -39.973 1.00 92.88 188 ASP A C 1
ATOM 1518 O O . ASP A 1 188 ? 7.561 -6.773 -39.175 1.00 92.88 188 ASP A O 1
ATOM 1522 N N . ASP A 1 189 ? 8.650 -8.531 -40.052 1.00 90.38 189 ASP A N 1
ATOM 1523 C CA . ASP A 1 189 ? 9.843 -8.404 -39.198 1.00 90.38 189 ASP A CA 1
ATOM 1524 C C . ASP A 1 189 ? 10.488 -7.006 -39.283 1.00 90.38 189 ASP A C 1
ATOM 1526 O O . ASP A 1 189 ? 11.052 -6.514 -38.302 1.00 90.38 189 ASP A O 1
ATOM 1530 N N . GLU A 1 190 ? 10.353 -6.316 -40.422 1.00 92.25 190 GLU A N 1
ATOM 1531 C CA . GLU A 1 190 ? 10.850 -4.947 -40.613 1.00 92.25 190 GLU A CA 1
ATOM 1532 C C . GLU A 1 190 ? 10.214 -3.939 -39.643 1.00 92.25 190 GLU A C 1
ATOM 1534 O O . GLU A 1 190 ? 10.880 -2.999 -39.201 1.00 92.25 190 GLU A O 1
ATOM 1539 N N . VAL A 1 191 ? 8.947 -4.137 -39.261 1.00 90.12 191 VAL A N 1
ATOM 1540 C CA . VAL A 1 191 ? 8.250 -3.278 -38.289 1.00 90.12 191 VAL A CA 1
ATOM 1541 C C . VAL A 1 191 ? 8.879 -3.435 -36.905 1.00 90.12 191 VAL A C 1
ATOM 1543 O O . VAL A 1 191 ? 9.099 -2.449 -36.194 1.00 90.12 191 VAL A O 1
ATOM 1546 N N . VAL A 1 192 ? 9.230 -4.669 -36.538 1.00 90.12 192 VAL A N 1
ATOM 1547 C CA . VAL A 1 192 ? 9.879 -4.967 -35.259 1.00 90.12 192 VAL A CA 1
ATOM 1548 C C . VAL A 1 192 ? 11.313 -4.430 -35.239 1.00 90.12 192 VAL A C 1
ATOM 1550 O O . VAL A 1 192 ? 11.748 -3.832 -34.257 1.00 90.12 192 VAL A O 1
ATOM 1553 N N . GLU A 1 193 ? 12.058 -4.564 -36.332 1.00 91.75 193 GLU A N 1
ATOM 1554 C CA . GLU A 1 193 ? 13.394 -3.966 -36.428 1.00 91.75 193 GLU A CA 1
ATOM 1555 C C . GLU A 1 193 ? 13.335 -2.434 -36.385 1.00 91.75 193 GLU A C 1
ATOM 1557 O O . GLU A 1 193 ? 14.161 -1.784 -35.736 1.00 91.75 193 GLU A O 1
ATOM 1562 N N . ARG A 1 194 ? 12.296 -1.828 -36.972 1.00 91.50 194 ARG A N 1
ATOM 1563 C CA . ARG A 1 194 ? 12.084 -0.384 -36.881 1.00 91.50 194 ARG A CA 1
ATOM 1564 C C . ARG A 1 194 ? 11.874 0.078 -35.441 1.00 91.50 194 ARG A C 1
ATOM 1566 O O . ARG A 1 194 ? 12.472 1.089 -35.065 1.00 91.50 194 ARG A O 1
ATOM 1573 N N . ILE A 1 195 ? 11.070 -0.630 -34.640 1.00 89.06 195 ILE A N 1
ATOM 1574 C CA . ILE A 1 195 ? 10.850 -0.247 -33.237 1.00 89.06 195 ILE A CA 1
ATOM 1575 C C . ILE A 1 195 ? 12.123 -0.422 -32.404 1.00 89.06 195 ILE A C 1
ATOM 1577 O O . ILE A 1 195 ? 12.433 0.440 -31.586 1.00 89.06 195 ILE A O 1
ATOM 1581 N N . LYS A 1 196 ? 12.934 -1.458 -32.664 1.00 91.06 196 LYS A N 1
ATOM 1582 C CA . LYS A 1 196 ? 14.239 -1.619 -32.002 1.00 91.06 196 LYS A CA 1
ATOM 1583 C C . LYS A 1 196 ? 15.140 -0.409 -32.233 1.00 91.06 196 LYS A C 1
ATOM 1585 O O . LYS A 1 196 ? 15.706 0.114 -31.277 1.00 91.06 196 LYS A O 1
ATOM 1590 N N . MET A 1 197 ? 15.204 0.094 -33.469 1.00 91.44 197 MET A N 1
ATOM 1591 C CA . MET A 1 197 ? 16.018 1.265 -33.824 1.00 91.44 197 MET A CA 1
ATOM 1592 C C . MET A 1 197 ? 15.643 2.537 -33.055 1.00 91.44 197 MET A C 1
ATOM 1594 O O . MET A 1 197 ? 16.515 3.373 -32.817 1.00 91.44 197 MET A O 1
ATOM 1598 N N . VAL A 1 198 ? 14.385 2.678 -32.625 1.00 90.69 198 VAL A N 1
ATOM 1599 C CA . VAL A 1 198 ? 13.947 3.808 -31.787 1.00 90.69 198 VAL A CA 1
ATOM 1600 C C . VAL A 1 198 ? 14.674 3.803 -30.436 1.00 90.69 198 VAL A C 1
ATOM 1602 O O . VAL A 1 198 ? 15.104 4.852 -29.954 1.00 90.69 198 VAL A O 1
ATOM 1605 N N . TYR A 1 199 ? 14.856 2.620 -29.843 1.00 88.94 199 TYR A N 1
ATOM 1606 C CA . TYR A 1 199 ? 15.471 2.456 -28.521 1.00 88.94 199 TYR A CA 1
ATOM 1607 C C . TYR A 1 199 ? 16.977 2.152 -28.565 1.00 88.94 199 TYR A C 1
ATOM 1609 O O . TYR A 1 199 ? 17.656 2.228 -27.539 1.00 88.94 199 TYR A O 1
ATOM 1617 N N . THR A 1 200 ? 17.524 1.827 -29.738 1.00 89.56 200 THR A N 1
ATOM 1618 C CA . THR A 1 200 ? 18.969 1.672 -29.943 1.00 89.56 200 THR A CA 1
ATOM 1619 C C . THR A 1 200 ? 19.686 3.013 -29.706 1.00 89.56 200 THR A C 1
ATOM 1621 O O . THR A 1 200 ? 19.228 4.044 -30.204 1.00 89.56 200 THR A O 1
ATOM 1624 N N . PRO A 1 201 ? 20.811 3.052 -28.962 1.00 90.25 201 PRO A N 1
ATOM 1625 C CA . PRO A 1 201 ? 21.579 4.278 -28.745 1.00 90.25 201 PRO A CA 1
ATOM 1626 C C . PRO A 1 201 ? 22.009 4.965 -30.049 1.00 90.25 201 PRO A C 1
ATOM 1628 O O . PRO A 1 201 ? 22.368 4.305 -31.022 1.00 90.25 201 PRO A O 1
ATOM 1631 N N . VAL A 1 202 ? 22.079 6.303 -30.046 1.00 90.62 202 VAL A N 1
ATOM 1632 C CA . VAL A 1 202 ? 22.555 7.088 -31.210 1.00 90.62 202 VAL A CA 1
ATOM 1633 C C . VAL A 1 202 ? 23.978 6.696 -31.622 1.00 90.62 202 VAL A C 1
ATOM 1635 O O . VAL A 1 202 ? 24.305 6.694 -32.805 1.00 90.62 202 VAL A O 1
ATOM 1638 N N . ALA A 1 203 ? 24.821 6.317 -30.656 1.00 90.94 203 ALA A N 1
ATOM 1639 C CA . ALA A 1 203 ? 26.180 5.840 -30.915 1.00 90.94 203 ALA A CA 1
ATOM 1640 C C . ALA A 1 203 ? 26.220 4.553 -31.761 1.00 90.94 203 ALA A C 1
ATOM 1642 O O . ALA A 1 203 ? 27.174 4.353 -32.509 1.00 90.94 203 ALA A O 1
ATOM 1643 N N . ASP A 1 204 ? 25.166 3.738 -31.684 1.00 90.25 204 ASP A N 1
ATOM 1644 C CA . ASP A 1 204 ? 25.012 2.476 -32.412 1.00 90.25 204 ASP A CA 1
ATOM 1645 C C . ASP A 1 204 ? 24.113 2.640 -33.658 1.00 90.25 204 ASP A C 1
ATOM 1647 O O . ASP A 1 204 ? 23.693 1.659 -34.266 1.00 90.25 204 ASP A O 1
ATOM 1651 N N . GLY A 1 205 ? 23.809 3.885 -34.053 1.00 89.81 205 GLY A N 1
ATOM 1652 C CA . GLY A 1 205 ? 23.021 4.212 -35.246 1.00 89.81 205 GLY A CA 1
ATOM 1653 C C . GLY A 1 205 ? 21.504 4.278 -35.042 1.00 89.81 205 GLY A C 1
ATOM 1654 O O . GLY A 1 205 ? 20.780 4.409 -36.027 1.00 89.81 205 GLY A O 1
ATOM 1655 N N . GLY A 1 206 ? 21.016 4.196 -33.800 1.00 90.62 206 GLY A N 1
ATOM 1656 C CA . GLY A 1 206 ? 19.595 4.344 -33.466 1.00 90.62 206 GLY A CA 1
ATOM 1657 C C . GLY A 1 206 ? 19.162 5.777 -33.137 1.00 90.62 206 GLY A C 1
ATOM 1658 O O . GLY A 1 206 ? 19.892 6.743 -33.357 1.00 90.62 206 GLY A O 1
ATOM 1659 N N . GLU A 1 207 ? 17.959 5.919 -32.582 1.00 91.00 207 GLU A N 1
ATOM 1660 C CA . GLU A 1 207 ? 17.370 7.217 -32.201 1.00 91.00 207 GLU A CA 1
ATOM 1661 C C . GLU A 1 207 ? 17.577 7.572 -30.721 1.00 91.00 207 GLU A C 1
ATOM 1663 O O . GLU A 1 207 ? 17.394 8.721 -30.319 1.00 91.00 207 GLU A O 1
ATOM 1668 N N . GLY A 1 208 ? 18.027 6.612 -29.908 1.00 87.75 208 GLY A N 1
ATOM 1669 C CA . GLY A 1 208 ? 18.482 6.832 -28.537 1.00 87.75 208 GLY A CA 1
ATOM 1670 C C . GLY A 1 208 ? 17.390 7.024 -27.490 1.00 87.75 208 GLY A C 1
ATOM 1671 O O . GLY A 1 208 ? 17.705 7.477 -26.383 1.00 87.75 208 GLY A O 1
ATOM 1672 N N . LEU A 1 209 ? 16.133 6.681 -27.788 1.00 87.25 209 LEU A N 1
ATOM 1673 C CA . LEU A 1 209 ? 15.069 6.727 -26.790 1.00 87.25 209 LEU A CA 1
ATOM 1674 C C . LEU A 1 209 ? 15.352 5.708 -25.679 1.00 87.25 209 LEU A C 1
ATOM 1676 O O . LEU A 1 209 ? 15.686 4.556 -25.934 1.00 87.25 209 LEU A O 1
ATOM 1680 N N . GLN A 1 210 ? 15.220 6.122 -24.420 1.00 81.56 210 GLN A N 1
ATOM 1681 C CA . GLN A 1 210 ? 15.450 5.218 -23.295 1.00 81.56 210 GLN A CA 1
ATOM 1682 C C . GLN A 1 210 ? 14.182 4.410 -23.006 1.00 81.56 210 GLN A C 1
ATOM 1684 O O . GLN A 1 210 ? 13.150 5.011 -22.691 1.00 81.56 210 GLN A O 1
ATOM 1689 N N . PRO A 1 211 ? 14.231 3.069 -23.076 1.00 80.50 211 PRO A N 1
ATOM 1690 C CA . PRO A 1 211 ? 13.055 2.264 -22.802 1.00 80.50 211 PRO A CA 1
ATOM 1691 C C . PRO A 1 211 ? 12.706 2.328 -21.307 1.00 80.50 211 PRO A C 1
ATOM 1693 O O . PRO A 1 211 ? 13.589 2.392 -20.448 1.00 80.50 211 PRO A O 1
ATOM 1696 N N . SER A 1 212 ? 11.411 2.320 -20.977 1.00 73.06 212 SER A N 1
ATOM 1697 C CA . SER A 1 212 ? 10.937 2.385 -19.588 1.00 73.06 212 SER A CA 1
ATOM 1698 C C . SER A 1 212 ? 9.726 1.487 -19.357 1.00 73.06 212 SER A C 1
ATOM 1700 O O . SER A 1 212 ? 8.857 1.387 -20.218 1.00 73.06 212 SER A O 1
ATOM 1702 N N . TYR A 1 213 ? 9.619 0.891 -18.163 1.00 67.25 213 TYR A N 1
ATOM 1703 C CA . TYR A 1 213 ? 8.482 0.019 -17.844 1.00 67.25 213 TYR A CA 1
ATOM 1704 C C . TYR A 1 213 ? 7.148 0.756 -17.603 1.00 67.25 213 TYR A C 1
ATOM 1706 O O . TYR A 1 213 ? 6.160 0.116 -17.260 1.00 67.25 213 TYR A O 1
ATOM 1714 N N . ALA A 1 214 ? 7.086 2.092 -17.713 1.00 54.78 214 ALA A N 1
ATOM 1715 C CA . ALA A 1 214 ? 5.817 2.826 -17.581 1.00 54.78 214 ALA A CA 1
ATOM 1716 C C . ALA A 1 214 ? 5.121 3.112 -18.914 1.00 54.78 214 ALA A C 1
ATOM 1718 O O . ALA A 1 214 ? 3.989 3.596 -18.898 1.00 54.78 214 ALA A O 1
ATOM 1719 N N . HIS A 1 215 ? 5.753 2.831 -20.054 1.00 54.75 215 HIS A N 1
ATOM 1720 C CA . HIS A 1 215 ? 5.045 2.808 -21.329 1.00 54.75 215 HIS A CA 1
ATOM 1721 C C . HIS A 1 215 ? 4.262 1.497 -21.389 1.00 54.75 215 HIS A C 1
ATOM 1723 O O . HIS A 1 215 ? 4.644 0.546 -22.048 1.00 54.75 215 HIS A O 1
ATOM 1729 N N . ALA A 1 216 ? 3.185 1.424 -20.607 1.00 42.81 216 ALA A N 1
ATOM 1730 C CA . ALA A 1 216 ? 2.385 0.216 -20.432 1.00 42.81 216 ALA A CA 1
ATOM 1731 C C . ALA A 1 216 ? 1.693 -0.255 -21.725 1.00 42.81 216 ALA A C 1
ATOM 1733 O O . ALA A 1 216 ? 1.218 -1.374 -21.760 1.00 42.81 216 ALA A O 1
ATOM 1734 N N . ARG A 1 217 ? 1.668 0.563 -22.789 1.00 45.50 217 ARG A N 1
ATOM 1735 C CA . ARG A 1 217 ? 1.245 0.145 -24.141 1.00 45.50 217 ARG A CA 1
ATOM 1736 C C . ARG A 1 217 ? 2.325 -0.602 -24.929 1.00 45.50 217 ARG A C 1
ATOM 1738 O O . ARG A 1 217 ? 2.022 -1.160 -25.973 1.00 45.50 217 ARG A O 1
ATOM 1745 N N . ASP A 1 218 ? 3.544 -0.618 -24.402 1.00 38.47 218 ASP A N 1
ATOM 1746 C CA . ASP A 1 218 ? 4.668 -1.416 -24.882 1.00 38.47 218 ASP A CA 1
ATOM 1747 C C . ASP A 1 218 ? 4.967 -2.561 -23.887 1.00 38.47 218 ASP A C 1
ATOM 1749 O O . ASP A 1 218 ? 6.075 -3.086 -23.917 1.00 38.47 218 ASP A O 1
ATOM 1753 N N . LEU A 1 219 ? 4.042 -2.862 -22.945 1.00 41.03 219 LEU A N 1
ATOM 1754 C CA . LEU A 1 219 ? 4.141 -3.843 -21.832 1.00 41.03 219 LEU A CA 1
ATOM 1755 C C . LEU A 1 219 ? 2.876 -4.642 -21.500 1.00 41.03 219 LEU A C 1
ATOM 1757 O O . LEU A 1 219 ? 2.976 -5.599 -20.729 1.00 41.03 219 LEU A O 1
ATOM 1761 N N . ALA A 1 220 ? 1.730 -4.293 -22.067 1.00 33.78 220 ALA A N 1
ATOM 1762 C CA . ALA A 1 220 ? 0.466 -4.996 -21.905 1.00 33.78 220 ALA A CA 1
ATOM 1763 C C . ALA A 1 220 ? -0.432 -4.749 -23.113 1.00 33.78 220 ALA A C 1
ATOM 1765 O O . ALA A 1 220 ? -0.178 -3.744 -23.828 1.00 33.78 220 ALA A O 1
#

Sequence (220 aa):
GTGKTFIISKASDLLPPLVIPRFIEFSGRVIQIYDPDFHRPCPEEPEDPRWIKIHAPFVFTGSELSLNELETTYNMNKGVYETSPIIKANGGVLLIDDLGRQRDDHEVILNRLIVPLENSKDVIYIRGVPVIFHTHFIPAFSTNLDVSIMDEAHLRRAPLHIFLRNPPVENVAEVFRRNLDEIGEEYDDEVVERIKMVYTPVADGGEGLQPSYAHARDLA

Secondary structure (DSSP, 8-state):
--SHHHHHHHHHHTSPPEEEESEEEETTEEEE---TTT-PBPSS--SSTTEEEEPPPEEEE-TT--GGGGS-EEETTTTEEEPPHHHHTTTSEEEE-STT-SSS-HHHHHHHHHHHHHHSEEEEEETTEEEEEE---EEEE--SS-GGGS-HHHHHH-------PPPPHHHHHHHHHHHHHHHT----HHHHHHHHHHHS-GGGTS--PPP-TT-GGGT-

Mean predicted aligned error: 6.81 Å

Foldseek 3Di:
DQCPLVVQQVQLVPFAKDKDFQWDDDPNAIAGQDDPVFWAFDPDADPDPRITITRQTEQEDEQADDPVLQAFDQDPVVRHTYHHSQSNNAREEYEYEAQPNHPDQSVVVLVQCPCCQPVQWDWHQDPNDTDIDGGDHHYHYYHPDDPVSDDPVSCVSVVDDDDRDQDPLVLLLVLQVVLCVVVPHDDDVVVSVLSSLQCDCVVRVGVNDGHHSVVCSSVD

InterPro domains:
  IPR027417 P-loop containing nucleoside triphosphate hydrolase [G3DSA:3.40.50.300] (1-164)
  IPR027417 P-loop containing nucleoside triphosphate hydrolase [SSF52540] (1-198)

Organism: Methanothermobacter thermautotrophicus (NCBI:txid145262)